Protein AF-A0A7S3C5M8-F1 (afdb_monomer)

Secondary structure (DSSP, 8-state):
----EEEE---SS--SS-HHHHHHHHHHHHHH-SS-SS-TT-PEEEEEE-TT-TTHHHHHHHHHHHHTTS-EEEEEEPPB--HHHHHHHHHHHHHHHHHTT--GGGSEEEEEE----HHHHHHHHHSPPTT-B--TTTTT-HHHHHHHHHHHHHHHHHTTEEEEE-S---SHHHHHHHHHHHHHHHHHHHHHTTS---------

Organism: NCBI:txid676789

pLDDT: mean 86.56, std 16.12, range [36.72, 97.94]

Mean predicted aligned error: 7.69 Å

Radius of gyration: 20.1 Å; Cα contacts (8 Å, |Δi|>4): 249; chains: 1; bounding box: 63×59×47 Å

Structure (mmCIF, N/CA/C/O backbone):
data_AF-A0A7S3C5M8-F1
#
_entry.id   AF-A0A7S3C5M8-F1
#
loop_
_atom_site.group_PDB
_atom_site.id
_atom_site.type_symbol
_atom_site.label_atom_id
_atom_site.label_alt_id
_atom_site.label_comp_id
_atom_site.label_asym_id
_atom_site.label_entity_id
_atom_site.label_seq_id
_atom_site.pdbx_PDB_ins_code
_atom_site.Cartn_x
_atom_site.Cartn_y
_atom_site.Cartn_z
_atom_site.occupancy
_atom_site.B_iso_or_equiv
_atom_site.auth_seq_id
_atom_site.auth_comp_id
_atom_site.auth_asym_id
_atom_site.auth_atom_id
_atom_site.pdbx_PDB_model_num
ATOM 1 N N . MET A 1 1 ? -25.848 -7.037 1.282 1.00 55.91 1 MET A N 1
ATOM 2 C CA . MET A 1 1 ? -24.585 -6.683 0.598 1.00 55.91 1 MET A CA 1
ATOM 3 C C . MET A 1 1 ? -23.477 -7.485 1.256 1.00 55.91 1 MET A C 1
ATOM 5 O O . MET A 1 1 ? -23.360 -7.391 2.467 1.00 55.91 1 MET A O 1
ATOM 9 N N . GLY A 1 2 ? -22.740 -8.302 0.500 1.00 80.50 2 GLY A N 1
ATOM 10 C CA . GLY A 1 2 ? -21.623 -9.122 0.997 1.00 80.50 2 GLY A CA 1
ATOM 11 C C . GLY A 1 2 ? -20.283 -8.388 0.929 1.00 80.50 2 GLY A C 1
ATO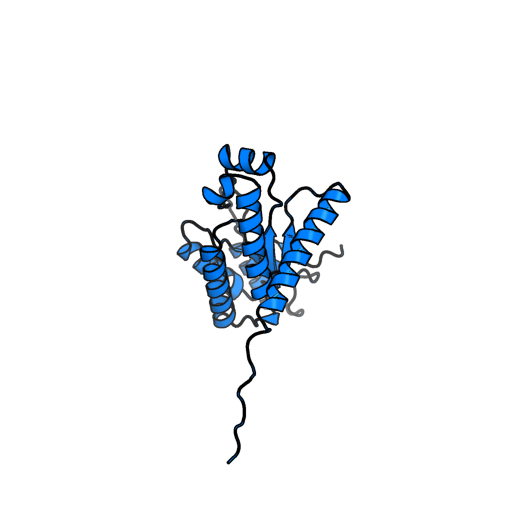M 12 O O . GLY A 1 2 ? -19.343 -8.891 0.331 1.00 80.50 2 GLY A O 1
ATOM 13 N N . ILE A 1 3 ? -20.226 -7.153 1.434 1.00 84.06 3 ILE A N 1
ATOM 14 C CA . ILE A 1 3 ? -18.972 -6.392 1.501 1.00 84.06 3 ILE A CA 1
ATOM 15 C C . ILE A 1 3 ? -18.290 -6.779 2.807 1.00 84.06 3 ILE A C 1
ATOM 17 O O . ILE A 1 3 ? -18.852 -6.540 3.868 1.00 84.06 3 ILE A O 1
ATOM 21 N N . GLU A 1 4 ? -17.099 -7.361 2.732 1.00 89.00 4 GLU A N 1
ATOM 22 C CA . GLU A 1 4 ? -16.367 -7.821 3.921 1.00 89.00 4 GLU A CA 1
ATOM 23 C C . GLU A 1 4 ? -15.387 -6.775 4.452 1.00 89.00 4 GLU A C 1
ATOM 25 O O . GLU A 1 4 ? -15.121 -6.727 5.649 1.00 89.00 4 GLU A O 1
ATOM 30 N N . LYS A 1 5 ? -14.847 -5.923 3.572 1.00 91.50 5 LYS A N 1
ATOM 31 C CA . LYS A 1 5 ? -13.765 -4.984 3.894 1.00 91.50 5 LYS A CA 1
ATOM 32 C C . LYS A 1 5 ? -14.032 -3.632 3.251 1.00 91.50 5 LYS A C 1
ATOM 34 O O . LYS A 1 5 ? -14.506 -3.560 2.117 1.00 91.50 5 LYS A O 1
ATOM 39 N N . ALA A 1 6 ? -13.705 -2.558 3.961 1.00 93.00 6 ALA A N 1
ATOM 40 C CA . ALA A 1 6 ? -13.820 -1.197 3.453 1.00 93.00 6 ALA A CA 1
ATOM 41 C C . ALA A 1 6 ? -12.551 -0.397 3.752 1.00 93.00 6 ALA A C 1
ATOM 43 O O . ALA A 1 6 ? -12.165 -0.245 4.910 1.00 93.00 6 ALA A O 1
ATOM 44 N N . LEU A 1 7 ? -11.932 0.166 2.712 1.00 94.56 7 LEU A N 1
ATOM 45 C CA . LEU A 1 7 ? -10.852 1.133 2.872 1.00 94.56 7 LEU A CA 1
ATOM 46 C C . LEU A 1 7 ? -11.433 2.507 3.226 1.00 94.56 7 LEU A C 1
ATOM 48 O O . LEU A 1 7 ? -12.146 3.126 2.436 1.00 94.56 7 LEU A O 1
ATOM 52 N N . LEU A 1 8 ? -11.076 3.008 4.404 1.00 94.50 8 LEU A N 1
ATOM 53 C CA . LEU A 1 8 ? -11.465 4.318 4.892 1.00 94.50 8 LEU A CA 1
ATOM 54 C C . LEU A 1 8 ? -10.350 5.343 4.654 1.00 94.50 8 LEU A C 1
ATOM 56 O O . LEU A 1 8 ? -9.257 5.269 5.224 1.00 94.50 8 LEU A O 1
ATOM 60 N N . VAL A 1 9 ? -10.662 6.359 3.853 1.00 92.69 9 VAL A N 1
ATOM 61 C CA . VAL A 1 9 ? -9.767 7.479 3.539 1.00 92.69 9 VAL A CA 1
ATOM 62 C C . VAL A 1 9 ? -10.457 8.813 3.803 1.00 92.69 9 VAL A C 1
ATOM 64 O O . VAL A 1 9 ? -11.662 8.947 3.623 1.00 92.69 9 VAL A O 1
ATOM 67 N N . THR A 1 10 ? -9.686 9.827 4.201 1.00 90.50 10 THR A N 1
ATOM 68 C CA . THR A 1 10 ? -10.194 11.203 4.362 1.00 90.50 10 THR A CA 1
ATOM 69 C C . THR A 1 10 ? -10.629 11.810 3.019 1.00 90.50 10 THR A C 1
ATOM 71 O O . THR A 1 10 ? -11.517 12.657 2.976 1.00 90.50 10 THR A O 1
ATOM 74 N N . GLY A 1 11 ? -10.029 11.366 1.910 1.00 82.12 11 GLY A N 1
ATOM 75 C CA . GLY A 1 11 ? -10.170 12.011 0.605 1.00 82.12 11 GLY A CA 1
ATOM 76 C C . GLY A 1 11 ? -9.344 13.299 0.503 1.00 82.12 11 GLY A C 1
ATOM 77 O O . GLY A 1 11 ? -8.777 13.777 1.484 1.00 82.12 11 GLY A O 1
ATOM 78 N N . SER A 1 12 ? -9.249 13.856 -0.703 1.00 75.94 12 SER A N 1
ATOM 79 C CA . SER A 1 12 ? -8.489 15.083 -0.977 1.00 75.94 12 SER A CA 1
ATOM 80 C C . SER A 1 12 ? -9.242 16.353 -0.555 1.00 75.94 12 SER A C 1
ATOM 82 O O . SER A 1 12 ? -10.474 16.354 -0.474 1.00 75.94 12 SER A O 1
ATOM 84 N N . GLY A 1 13 ? -8.507 17.448 -0.325 1.00 75.94 13 GLY A N 1
ATOM 85 C CA . GLY A 1 13 ? -9.057 18.762 0.034 1.00 75.94 13 GLY A CA 1
ATOM 86 C C . GLY A 1 13 ? -9.362 18.931 1.527 1.00 75.94 13 GLY A C 1
ATOM 87 O O . GLY A 1 13 ? -9.103 18.041 2.333 1.00 75.94 13 GLY A O 1
ATOM 88 N N . GLN A 1 14 ? -9.912 20.089 1.907 1.00 75.62 14 GLN A N 1
ATOM 89 C CA . GLN A 1 14 ? -10.334 20.325 3.289 1.00 75.62 14 GLN A CA 1
ATOM 90 C C . GLN A 1 14 ? -11.608 19.538 3.604 1.00 75.62 14 GLN A C 1
ATOM 92 O O . GLN A 1 14 ? -12.609 19.626 2.889 1.00 75.62 14 GLN A O 1
ATOM 97 N N . ARG A 1 15 ? -11.573 18.762 4.689 1.00 84.00 15 ARG A N 1
ATOM 98 C CA . ARG A 1 15 ? -12.680 17.907 5.123 1.00 84.00 15 ARG A CA 1
ATOM 99 C C . ARG A 1 15 ? -13.037 18.221 6.565 1.00 84.00 15 ARG A C 1
ATOM 101 O O . ARG A 1 15 ? -12.159 18.393 7.400 1.00 84.00 15 ARG A O 1
ATOM 108 N N . LYS A 1 16 ? -14.342 18.277 6.847 1.00 87.19 16 LYS A N 1
ATOM 109 C CA . LYS A 1 16 ? -14.868 18.500 8.205 1.00 87.19 16 LYS A CA 1
ATOM 110 C C . LYS A 1 16 ? -14.634 17.301 9.125 1.00 87.19 16 LYS A C 1
ATOM 112 O O . LYS A 1 16 ? -14.577 17.463 10.335 1.00 87.19 16 LYS A O 1
ATOM 117 N N . ILE A 1 17 ? -14.553 16.108 8.540 1.00 90.69 17 ILE A N 1
ATOM 118 C CA . ILE A 1 17 ? -14.363 14.836 9.230 1.00 90.69 17 ILE A CA 1
ATOM 119 C C . ILE A 1 17 ? -13.278 14.085 8.469 1.00 90.69 17 ILE A C 1
ATOM 121 O O . ILE A 1 17 ? -13.316 14.025 7.238 1.00 90.69 17 ILE A O 1
ATOM 125 N N . ASP A 1 18 ? -12.318 13.532 9.200 1.00 94.50 18 ASP A N 1
ATOM 126 C CA . ASP A 1 18 ? -11.246 12.722 8.645 1.00 94.50 18 ASP A CA 1
ATOM 127 C C . ASP A 1 18 ? -11.431 11.236 9.000 1.00 94.50 18 ASP A C 1
ATOM 129 O O . ASP A 1 18 ? -12.297 10.862 9.796 1.00 94.50 18 ASP A O 1
ATOM 133 N N . SER A 1 19 ? -10.620 10.362 8.399 1.00 95.25 19 SER A N 1
ATOM 134 C CA . SER A 1 19 ? -10.713 8.921 8.663 1.00 95.25 19 SER A CA 1
ATOM 135 C C . SER A 1 19 ? -10.510 8.562 10.142 1.00 95.25 19 SER A C 1
ATOM 137 O O . SER A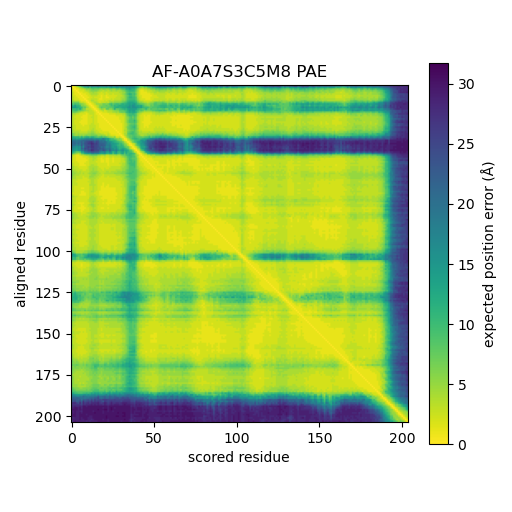 1 19 ? -11.075 7.579 10.603 1.00 95.25 19 SER A O 1
ATOM 139 N N . LEU A 1 20 ? -9.702 9.324 10.892 1.00 96.56 20 LEU A N 1
ATOM 140 C CA . LEU A 1 20 ? -9.454 9.041 12.306 1.00 96.56 20 LEU A CA 1
ATOM 141 C C . LEU A 1 20 ? -10.697 9.345 13.151 1.00 96.56 20 LEU A C 1
ATOM 143 O O . LEU A 1 20 ? -11.090 8.514 13.966 1.00 96.56 20 LEU A O 1
ATOM 147 N N . ALA A 1 21 ? -11.350 10.482 12.908 1.00 95.94 21 ALA A N 1
ATOM 148 C CA . ALA A 1 21 ? -12.589 10.858 13.581 1.00 95.94 21 ALA A CA 1
ATOM 149 C C . ALA A 1 21 ? -13.699 9.811 13.370 1.00 95.94 21 ALA A C 1
ATOM 151 O O . ALA A 1 21 ? -14.415 9.462 14.309 1.00 95.94 21 ALA A O 1
ATOM 152 N N . VAL A 1 22 ? -13.807 9.250 12.159 1.00 95.31 22 VAL A N 1
ATOM 153 C CA . VAL A 1 22 ? -14.748 8.152 11.871 1.00 95.31 22 VAL A CA 1
ATOM 154 C C . VAL A 1 22 ? -14.431 6.905 12.705 1.00 95.31 22 VAL A C 1
ATOM 156 O O . VAL A 1 22 ? -15.335 6.354 13.330 1.00 95.31 22 VAL A O 1
ATOM 159 N N . LEU A 1 23 ? -13.166 6.472 12.768 1.00 95.50 23 LEU A N 1
ATOM 160 C CA . LEU A 1 23 ? -12.767 5.294 13.557 1.00 95.50 23 LEU A CA 1
ATOM 161 C C . LEU A 1 23 ? -13.030 5.492 15.053 1.00 95.50 23 LEU A C 1
ATOM 163 O O . LEU A 1 23 ? -13.525 4.585 15.719 1.00 95.50 23 LEU A O 1
ATOM 167 N N . GLN A 1 24 ? -12.746 6.686 15.575 1.00 95.44 24 GLN A N 1
ATOM 168 C CA . GLN A 1 24 ? -13.017 7.038 16.970 1.00 95.44 24 GLN A CA 1
ATOM 169 C C . GLN A 1 24 ? -14.511 6.940 17.298 1.00 95.44 24 GLN A C 1
ATOM 171 O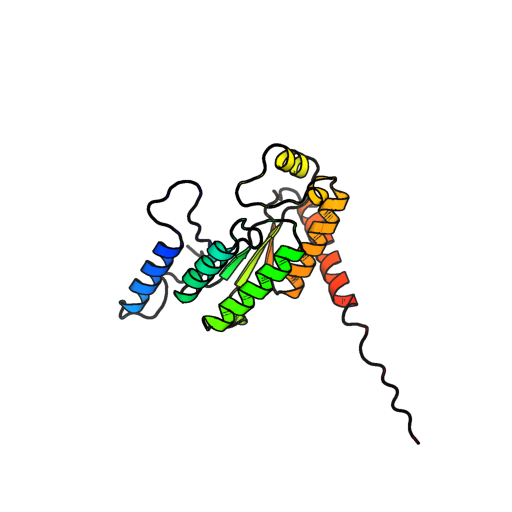 O . GLN A 1 24 ? -14.876 6.391 18.339 1.00 95.44 24 GLN A O 1
ATOM 176 N N . GLU A 1 25 ? -15.378 7.423 16.407 1.00 94.00 25 GLU A N 1
ATOM 177 C CA . GLU A 1 25 ? -16.827 7.334 16.583 1.00 94.00 25 GLU A CA 1
ATOM 178 C C . GLU A 1 25 ? -17.328 5.882 16.508 1.00 94.00 25 GLU A C 1
ATOM 180 O O . GLU A 1 25 ? -18.155 5.479 17.328 1.00 94.00 25 GLU A O 1
ATOM 185 N N . VAL A 1 26 ? -16.794 5.061 15.595 1.00 92.06 26 VAL A N 1
ATOM 186 C CA . VAL A 1 26 ? -17.115 3.622 15.524 1.00 92.06 26 VAL A CA 1
ATOM 187 C C . VAL A 1 26 ? -16.701 2.908 16.814 1.00 92.06 26 VAL A C 1
ATOM 189 O O . VAL A 1 26 ? -17.526 2.230 17.429 1.00 92.06 26 VAL A O 1
ATOM 192 N N . ALA A 1 27 ? -15.469 3.118 17.279 1.00 91.19 27 ALA A N 1
ATOM 193 C CA . ALA A 1 27 ? -14.962 2.533 18.520 1.00 91.19 27 ALA A CA 1
ATOM 194 C C . ALA A 1 27 ? -15.754 2.999 19.754 1.00 91.19 27 ALA A C 1
ATOM 196 O O . ALA A 1 27 ? -15.959 2.245 20.707 1.00 91.19 27 ALA A O 1
ATOM 197 N N . ARG A 1 28 ? -16.225 4.253 19.767 1.00 91.31 28 ARG A N 1
ATOM 198 C CA . ARG A 1 28 ? -17.114 4.763 20.820 1.00 91.31 28 ARG A CA 1
ATOM 199 C C . ARG A 1 28 ? -18.454 4.027 20.808 1.00 91.31 28 ARG A C 1
ATOM 201 O O . ARG A 1 28 ? -18.883 3.563 21.859 1.00 91.31 28 ARG A O 1
ATOM 208 N N . ARG A 1 29 ? -19.085 3.878 19.637 1.00 89.06 29 ARG A N 1
ATOM 209 C CA . ARG A 1 29 ? -20.378 3.186 19.495 1.00 89.06 29 ARG A CA 1
ATOM 210 C C . ARG A 1 29 ? -20.308 1.719 19.904 1.00 89.06 29 ARG A C 1
ATOM 212 O O . ARG A 1 29 ? -21.202 1.265 20.613 1.00 89.06 29 ARG A O 1
ATOM 219 N N . GLN A 1 30 ? -19.245 1.011 19.518 1.00 85.00 30 GLN A N 1
ATOM 220 C CA . GLN A 1 30 ? -19.035 -0.391 19.898 1.00 85.00 30 GLN A CA 1
ATOM 221 C C . GLN A 1 30 ? -18.897 -0.574 21.415 1.00 85.00 30 GLN A C 1
ATOM 223 O O . GLN A 1 30 ? -19.398 -1.553 21.949 1.00 85.00 30 GLN A O 1
ATOM 228 N N . ARG A 1 31 ? -18.288 0.387 22.126 1.00 82.31 31 ARG A N 1
ATOM 229 C CA . ARG A 1 31 ? -18.179 0.350 23.597 1.00 82.31 31 ARG A CA 1
ATOM 230 C C . ARG A 1 31 ? -19.496 0.633 24.319 1.00 82.31 31 ARG A C 1
ATOM 232 O O . ARG A 1 31 ? -19.702 0.134 25.417 1.00 82.31 31 ARG A O 1
ATOM 239 N N . THR A 1 32 ? -20.361 1.467 23.742 1.00 77.62 32 THR A N 1
ATOM 240 C CA . THR A 1 32 ? -21.635 1.873 24.368 1.00 77.62 32 THR A CA 1
ATOM 241 C C . THR A 1 32 ? -22.815 0.962 24.030 1.00 77.62 32 THR A C 1
ATOM 243 O O . THR A 1 32 ? -23.868 1.077 24.648 1.00 77.62 32 THR A O 1
ATOM 246 N N . SER A 1 33 ? -22.673 0.090 23.031 1.00 69.50 33 SER A N 1
ATOM 247 C CA . SER A 1 33 ? -23.708 -0.869 22.648 1.00 69.50 33 SER A CA 1
ATOM 248 C C . SER A 1 33 ? -23.662 -2.086 23.577 1.00 69.50 33 SER A C 1
ATOM 250 O O . SER A 1 33 ? -22.630 -2.735 23.690 1.00 69.50 33 SER A O 1
ATOM 252 N N . ALA A 1 34 ? -24.787 -2.426 24.219 1.00 57.94 34 ALA A N 1
ATOM 253 C CA . ALA A 1 34 ? -24.935 -3.666 24.996 1.00 57.94 34 ALA A CA 1
ATOM 254 C C . ALA A 1 34 ? -24.956 -4.935 24.111 1.00 57.94 34 ALA A C 1
ATOM 256 O O . ALA A 1 34 ? -24.897 -6.051 24.620 1.00 57.94 34 ALA A O 1
ATOM 257 N N . ALA A 1 35 ? -25.048 -4.769 22.787 1.00 55.44 35 ALA A N 1
ATOM 258 C CA . ALA A 1 35 ? -24.874 -5.834 21.807 1.00 55.44 35 ALA A CA 1
ATOM 259 C C . ALA A 1 35 ? -23.399 -5.921 21.380 1.00 55.44 35 ALA A C 1
ATOM 261 O O . ALA A 1 35 ? -22.780 -4.885 21.142 1.00 55.44 35 ALA A O 1
ATOM 262 N N . ALA A 1 36 ? -22.901 -7.161 21.294 1.00 50.00 36 ALA A N 1
ATOM 263 C CA . ALA A 1 36 ? -21.532 -7.606 21.011 1.00 50.00 36 ALA A CA 1
ATOM 264 C C . ALA A 1 36 ? -20.671 -6.691 20.104 1.00 50.00 36 ALA A C 1
ATOM 266 O O . ALA A 1 36 ? -21.191 -6.062 19.178 1.00 50.00 36 ALA A O 1
ATOM 267 N N . PRO A 1 37 ? -19.339 -6.660 20.321 1.00 44.94 37 PRO A N 1
ATOM 268 C CA . PRO A 1 37 ? -18.429 -5.790 19.590 1.00 44.94 37 PRO A CA 1
ATOM 269 C C . PRO A 1 37 ? -18.421 -6.162 18.108 1.00 44.94 37 PRO A C 1
ATOM 271 O O . PRO A 1 37 ? -17.972 -7.233 17.710 1.00 44.94 37 PRO A O 1
ATOM 274 N N . GLY A 1 38 ? -18.924 -5.256 17.283 1.00 50.66 38 GLY A N 1
ATOM 275 C CA . GLY A 1 38 ? -18.817 -5.361 15.842 1.00 50.66 38 GLY A CA 1
ATOM 276 C C . GLY A 1 38 ? -19.514 -4.190 15.162 1.00 50.66 38 GLY A C 1
ATOM 277 O O . GLY A 1 38 ? -20.493 -3.656 15.691 1.00 50.66 38 GLY A O 1
ATOM 278 N N . PRO A 1 39 ? -19.029 -3.742 13.994 1.00 48.81 39 PRO A N 1
ATOM 279 C CA . PRO A 1 39 ? -19.835 -2.892 13.135 1.00 48.81 39 PRO A CA 1
ATOM 280 C C . PRO A 1 39 ? -21.130 -3.651 12.847 1.00 48.81 39 PRO A C 1
ATOM 282 O O . PRO A 1 39 ? -21.085 -4.835 12.516 1.00 48.81 39 PRO A O 1
ATOM 285 N N . SER A 1 40 ? -22.278 -2.998 13.017 1.00 46.00 40 SER A N 1
ATOM 286 C CA . SER A 1 40 ? -23.594 -3.551 12.697 1.00 46.00 40 SER A CA 1
ATOM 287 C C . SER A 1 40 ? -23.609 -3.974 11.214 1.00 46.00 40 SER A C 1
ATOM 289 O O . SER A 1 40 ? -23.901 -3.156 10.348 1.00 46.00 40 SER A O 1
ATOM 291 N N . GLY A 1 41 ? -23.187 -5.210 10.910 1.00 55.09 41 GLY A N 1
ATOM 292 C CA . GLY A 1 41 ? -22.973 -5.712 9.544 1.00 55.09 41 GLY A CA 1
ATOM 293 C C . GLY A 1 41 ? -21.627 -6.393 9.222 1.00 55.09 41 GLY A C 1
ATOM 294 O O . GLY A 1 41 ? -21.492 -6.861 8.100 1.00 55.09 41 GLY A O 1
ATOM 295 N N . GLY A 1 42 ? -20.648 -6.484 10.135 1.00 70.62 42 GLY A N 1
ATOM 296 C CA . GLY A 1 42 ? -19.465 -7.356 9.958 1.00 70.62 42 GLY A CA 1
ATOM 297 C C . GLY A 1 42 ? -18.364 -6.883 8.989 1.00 70.62 42 GLY A C 1
ATOM 298 O O . GLY A 1 42 ? -17.479 -7.667 8.668 1.00 70.62 42 GLY A O 1
ATOM 299 N N . VAL A 1 43 ? -18.383 -5.625 8.533 1.00 84.50 43 VAL A N 1
ATOM 300 C CA . VAL A 1 43 ? -17.366 -5.085 7.606 1.00 84.50 43 VAL A CA 1
ATOM 301 C C . VAL A 1 43 ? -16.093 -4.663 8.350 1.00 84.50 43 VAL A C 1
ATOM 303 O O . VAL A 1 43 ? -16.149 -3.765 9.191 1.00 84.50 43 VAL A O 1
ATOM 306 N N . ALA A 1 44 ? -14.937 -5.233 8.011 1.00 89.69 44 ALA A N 1
ATOM 307 C CA . ALA A 1 44 ? -13.643 -4.812 8.543 1.00 89.69 44 ALA A CA 1
ATOM 308 C C . ALA A 1 44 ? -13.220 -3.448 7.967 1.00 89.69 44 ALA A C 1
ATOM 310 O O . ALA A 1 44 ? -13.243 -3.226 6.752 1.00 89.69 44 ALA A O 1
ATOM 311 N N . LEU A 1 45 ? -12.817 -2.517 8.837 1.00 94.25 45 LEU A N 1
ATOM 312 C CA . LEU A 1 45 ? -12.356 -1.189 8.428 1.00 94.25 45 LEU A CA 1
ATOM 313 C C . LEU A 1 45 ? -10.845 -1.195 8.220 1.00 94.25 45 LEU A C 1
ATOM 315 O O . LEU A 1 45 ? -10.084 -1.520 9.126 1.00 94.25 45 LEU A O 1
ATOM 319 N N . HIS A 1 46 ? -10.408 -0.809 7.029 1.00 96.31 46 HIS A N 1
ATOM 320 C CA . HIS A 1 46 ? -9.000 -0.700 6.669 1.00 96.31 46 HIS A CA 1
ATOM 321 C C . HIS A 1 46 ? -8.624 0.773 6.510 1.00 96.31 46 HIS A C 1
ATOM 323 O O . HIS A 1 46 ? -9.478 1.620 6.243 1.00 96.31 46 HIS A O 1
ATOM 329 N N . VAL A 1 47 ? -7.343 1.099 6.661 1.00 97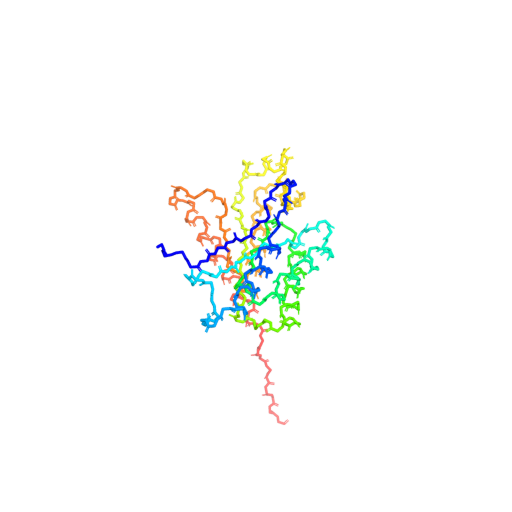.00 47 VAL A N 1
ATOM 330 C CA . VAL A 1 47 ? -6.847 2.482 6.580 1.00 97.00 47 VAL A CA 1
ATOM 331 C C . VAL A 1 47 ? -5.669 2.607 5.632 1.00 97.00 47 VAL A C 1
ATOM 333 O O . VAL A 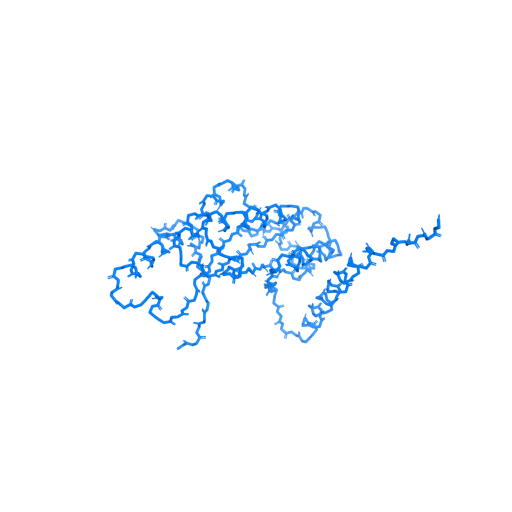1 47 ? -4.866 1.692 5.505 1.00 97.00 47 VAL A O 1
ATOM 336 N N . ALA A 1 48 ? -5.522 3.776 5.012 1.00 95.75 48 ALA A N 1
ATOM 337 C CA . ALA A 1 48 ? -4.322 4.091 4.245 1.00 95.75 48 ALA A CA 1
ATOM 338 C C . ALA A 1 48 ? -3.139 4.458 5.162 1.00 95.75 48 ALA A C 1
ATOM 340 O O . ALA A 1 48 ? -3.341 5.127 6.190 1.00 95.75 48 ALA A O 1
ATOM 341 N N . TYR A 1 49 ? -1.939 4.059 4.736 1.00 96.38 49 TYR A N 1
ATOM 342 C CA . TYR A 1 49 ? -0.639 4.461 5.276 1.00 96.38 49 TYR A CA 1
ATOM 343 C C . TYR A 1 49 ? 0.332 4.771 4.128 1.00 96.38 49 TYR A C 1
ATOM 345 O O . TYR A 1 49 ? 0.438 3.985 3.188 1.00 96.38 49 TYR A O 1
ATOM 353 N N . SER A 1 50 ? 1.058 5.887 4.205 1.00 95.44 50 SER A N 1
ATOM 354 C CA . SER A 1 50 ? 2.127 6.215 3.253 1.00 95.44 50 SER A CA 1
ATOM 355 C C . SER A 1 50 ? 3.525 6.059 3.855 1.00 95.44 50 SER A C 1
ATOM 357 O O . SER A 1 50 ? 3.965 6.929 4.611 1.00 95.44 50 SER A O 1
ATOM 359 N N . PRO A 1 51 ? 4.297 5.033 3.454 1.00 95.81 51 PRO A N 1
ATOM 360 C CA . PRO A 1 51 ? 5.731 4.962 3.750 1.00 95.81 51 PRO A CA 1
ATOM 361 C C . PRO A 1 51 ? 6.539 6.121 3.145 1.00 95.81 51 PRO A C 1
ATOM 363 O O . PRO A 1 51 ? 7.686 6.341 3.525 1.00 95.81 51 PRO A O 1
ATOM 366 N N . TYR A 1 52 ? 5.944 6.846 2.193 1.00 94.38 52 TYR A N 1
ATOM 367 C CA . TYR A 1 52 ? 6.581 7.884 1.384 1.00 94.38 52 TYR A CA 1
ATOM 368 C C . TYR A 1 52 ? 6.113 9.299 1.747 1.00 94.38 52 TYR A C 1
ATOM 370 O O . TYR A 1 52 ? 6.347 10.243 0.990 1.00 94.38 52 TYR A O 1
ATOM 378 N N . ALA A 1 53 ? 5.398 9.457 2.866 1.00 92.50 53 ALA A N 1
ATOM 379 C CA . ALA A 1 53 ? 4.934 10.762 3.316 1.00 92.50 53 ALA A CA 1
ATOM 380 C C . ALA A 1 53 ? 6.115 11.725 3.514 1.00 92.50 53 ALA A C 1
ATOM 382 O O . ALA A 1 53 ? 7.122 11.368 4.123 1.00 92.50 53 ALA A O 1
ATOM 383 N N . GLN A 1 54 ? 5.958 12.967 3.042 1.00 90.00 54 GLN A N 1
ATOM 384 C CA . GLN A 1 54 ? 6.948 14.028 3.265 1.00 90.00 54 GLN A CA 1
ATOM 385 C C . GLN A 1 54 ? 7.159 14.283 4.763 1.00 90.00 54 GLN A C 1
ATOM 387 O O . GLN A 1 54 ? 8.294 14.400 5.215 1.00 90.00 54 GLN A O 1
ATOM 392 N N . ASP A 1 55 ? 6.066 14.314 5.531 1.00 93.50 55 ASP A N 1
ATOM 393 C CA . ASP A 1 55 ? 6.094 14.316 6.993 1.00 93.50 55 ASP A CA 1
ATOM 394 C C . ASP A 1 55 ? 5.761 12.913 7.516 1.00 93.50 55 ASP A C 1
ATOM 396 O O . ASP A 1 55 ? 4.629 12.598 7.901 1.00 93.50 55 ASP A O 1
ATOM 400 N N . LEU A 1 56 ? 6.767 12.037 7.476 1.00 92.38 56 LEU A N 1
ATOM 401 C CA . LEU A 1 56 ? 6.639 10.661 7.949 1.00 92.38 56 LEU A CA 1
ATOM 402 C C . LEU A 1 56 ? 6.296 10.600 9.445 1.00 92.38 56 LEU A C 1
ATOM 404 O O . LEU A 1 56 ? 5.555 9.714 9.863 1.00 92.38 56 LEU A O 1
ATOM 408 N N . ALA A 1 57 ? 6.791 11.540 10.254 1.00 95.19 57 ALA A N 1
ATOM 409 C CA . ALA A 1 57 ? 6.512 11.564 11.687 1.00 95.19 57 ALA A CA 1
ATOM 410 C C . ALA A 1 57 ? 5.020 11.808 11.956 1.00 95.19 57 ALA A C 1
ATOM 412 O O . ALA A 1 57 ? 4.403 11.059 12.720 1.00 95.19 57 ALA A O 1
ATOM 413 N N . ALA A 1 58 ? 4.418 12.795 11.286 1.00 95.50 58 ALA A N 1
ATOM 414 C CA . ALA A 1 58 ? 2.984 13.044 11.378 1.00 95.50 58 ALA A CA 1
ATOM 415 C C . ALA A 1 58 ? 2.154 11.856 10.863 1.00 95.50 58 ALA A C 1
ATOM 417 O O . ALA A 1 58 ? 1.161 11.480 11.493 1.00 95.50 58 ALA A O 1
ATOM 418 N N . GLU A 1 59 ? 2.570 11.222 9.762 1.00 96.19 59 GLU A N 1
ATOM 419 C CA . GLU A 1 59 ? 1.872 10.055 9.213 1.00 96.19 59 GLU A CA 1
ATOM 420 C C . GLU A 1 59 ? 1.922 8.846 10.165 1.00 96.19 59 GLU A C 1
ATOM 422 O O . GLU A 1 59 ? 0.899 8.195 10.391 1.00 96.19 59 GLU A O 1
ATOM 427 N N . LEU A 1 60 ? 3.066 8.580 10.805 1.00 96.69 60 LEU A N 1
ATOM 428 C CA . LEU A 1 60 ? 3.208 7.508 11.798 1.00 96.69 60 LEU A CA 1
ATOM 429 C C . LEU A 1 60 ? 2.400 7.785 13.074 1.00 96.69 60 LEU A C 1
ATOM 431 O O . LEU A 1 60 ? 1.748 6.877 13.598 1.00 96.69 60 LEU A O 1
ATOM 435 N N . LEU A 1 61 ? 2.385 9.031 13.564 1.00 97.56 61 LEU A N 1
ATOM 436 C CA . LEU A 1 61 ? 1.528 9.431 14.689 1.00 97.56 61 LEU A CA 1
ATOM 437 C C . LEU A 1 61 ? 0.051 9.198 14.363 1.00 97.56 61 LEU A C 1
ATOM 439 O O . LEU A 1 61 ? -0.707 8.681 15.189 1.00 97.56 61 LEU A O 1
ATOM 443 N N . ARG A 1 62 ? -0.354 9.534 13.137 1.00 96.81 62 ARG A N 1
ATOM 444 C CA . ARG A 1 62 ? -1.722 9.340 12.666 1.00 96.81 62 ARG A CA 1
ATOM 445 C C . ARG A 1 62 ? -2.075 7.864 12.501 1.00 96.81 62 ARG A C 1
ATOM 447 O O . ARG A 1 62 ? -3.168 7.464 12.897 1.00 96.81 62 ARG A O 1
ATOM 454 N N . LEU A 1 63 ? -1.172 7.048 11.959 1.00 97.56 63 LEU A N 1
ATOM 455 C CA . LEU A 1 63 ? -1.328 5.595 11.873 1.00 97.56 63 LEU A CA 1
ATOM 456 C C . LEU A 1 63 ? -1.509 4.974 13.262 1.00 97.56 63 LEU A C 1
ATOM 458 O O . LEU A 1 63 ? -2.471 4.241 13.479 1.00 97.56 63 LEU A O 1
ATOM 462 N N . ARG A 1 64 ? -0.650 5.334 14.220 1.00 97.94 64 ARG A N 1
ATOM 463 C CA . ARG A 1 64 ? -0.761 4.885 15.613 1.00 97.94 64 ARG A CA 1
ATOM 464 C C . ARG A 1 64 ? -2.118 5.239 16.214 1.00 97.94 64 ARG A C 1
ATOM 466 O O . ARG A 1 64 ? -2.779 4.381 16.789 1.00 97.94 64 ARG A O 1
ATOM 473 N N . ALA A 1 65 ? -2.565 6.483 16.039 1.00 97.81 65 ALA A N 1
ATOM 474 C CA . ALA A 1 65 ? -3.866 6.922 16.535 1.00 97.81 65 ALA A CA 1
ATOM 475 C C . ALA A 1 65 ? -5.032 6.125 15.924 1.00 97.81 65 ALA A C 1
ATOM 477 O O . ALA A 1 65 ? -5.994 5.833 16.632 1.00 97.81 65 ALA A O 1
ATOM 478 N N . LYS A 1 66 ? -4.944 5.746 14.639 1.00 97.56 66 LYS A N 1
ATOM 479 C CA . LYS A 1 66 ? -5.934 4.879 13.981 1.00 97.56 66 LYS A CA 1
ATOM 480 C C . LYS A 1 66 ? -5.918 3.470 14.579 1.00 97.56 66 LYS A C 1
ATOM 482 O O . LYS A 1 66 ? -6.977 2.983 14.955 1.00 97.56 66 LYS A O 1
ATOM 487 N N . LEU A 1 67 ? -4.751 2.834 14.707 1.00 96.50 67 LEU A N 1
ATOM 488 C CA . LEU A 1 67 ? -4.634 1.471 15.248 1.00 96.50 67 LEU A CA 1
ATOM 489 C C . LEU A 1 67 ? -5.125 1.381 16.699 1.00 96.50 67 LEU A C 1
ATOM 491 O O . LEU A 1 67 ? -5.894 0.483 17.029 1.00 96.50 67 LEU A O 1
ATOM 495 N N . ARG A 1 68 ? -4.812 2.387 17.525 1.00 95.88 68 ARG A N 1
ATOM 496 C CA . ARG A 1 68 ? -5.269 2.490 18.921 1.00 95.88 68 ARG A CA 1
ATOM 497 C C . ARG A 1 68 ? -6.788 2.450 19.096 1.00 95.88 68 ARG A C 1
ATOM 499 O O . ARG A 1 68 ? -7.278 2.157 20.182 1.00 95.88 68 ARG A O 1
ATOM 506 N N . THR A 1 69 ? -7.557 2.769 18.055 1.00 94.12 69 THR A N 1
ATOM 507 C CA . THR A 1 69 ? -9.022 2.677 18.130 1.00 94.12 69 THR A CA 1
ATOM 508 C C . THR A 1 69 ? -9.520 1.241 18.303 1.00 94.12 69 THR A C 1
ATOM 510 O O . THR A 1 69 ? -10.654 1.061 18.738 1.00 94.12 69 THR A O 1
ATOM 513 N N . GLY A 1 70 ? -8.700 0.236 17.970 1.00 92.56 70 GLY A N 1
ATOM 514 C CA . GLY A 1 70 ? -9.040 -1.184 18.084 1.00 92.56 70 GLY A CA 1
ATOM 515 C C . GLY A 1 70 ? -10.037 -1.686 17.036 1.00 92.56 70 GLY A C 1
ATOM 516 O O . GLY A 1 70 ? -10.477 -2.825 17.122 1.00 92.56 70 GLY A O 1
ATOM 517 N N . VAL A 1 71 ? -10.411 -0.855 16.055 1.00 92.44 71 VAL A N 1
ATOM 518 C CA . VAL A 1 71 ? -11.410 -1.205 15.023 1.00 92.44 71 VAL A CA 1
ATOM 519 C C . VAL A 1 71 ? -10.820 -1.348 13.617 1.00 92.44 71 VAL A C 1
ATOM 521 O O . VAL A 1 71 ? -11.560 -1.564 12.659 1.00 92.44 71 VAL A O 1
ATOM 524 N N . VAL A 1 72 ? -9.501 -1.195 13.478 1.00 94.81 72 VAL A N 1
ATOM 525 C CA . VAL A 1 72 ? -8.792 -1.323 12.198 1.00 94.81 72 VAL A CA 1
ATOM 526 C C . VAL A 1 72 ? -8.423 -2.788 11.964 1.00 94.81 72 VAL A C 1
ATOM 528 O O . VAL A 1 72 ? -7.648 -3.343 12.733 1.00 94.81 72 VAL A O 1
ATOM 531 N N . GLY A 1 73 ? -8.947 -3.386 10.893 1.00 93.19 73 GLY A N 1
ATOM 532 C CA . GLY A 1 73 ? -8.642 -4.762 10.471 1.00 93.19 73 GLY A CA 1
ATOM 533 C C . GLY A 1 73 ? -7.508 -4.875 9.446 1.00 93.19 73 GLY A C 1
ATOM 534 O O . GLY A 1 73 ? -6.998 -5.962 9.199 1.00 93.19 73 GLY A O 1
ATOM 535 N N . GLY A 1 74 ? -7.071 -3.760 8.852 1.00 96.06 74 GLY A N 1
ATOM 536 C CA . GLY A 1 74 ? -5.945 -3.791 7.923 1.00 96.06 74 GLY A CA 1
ATOM 537 C C . GLY A 1 74 ? -5.429 -2.431 7.471 1.00 96.06 74 GLY A C 1
ATOM 538 O O . GLY A 1 74 ? -6.051 -1.385 7.680 1.00 96.06 74 GLY A O 1
ATOM 539 N N . VAL A 1 75 ? -4.268 -2.455 6.822 1.00 97.44 75 VAL A N 1
ATOM 540 C CA . VAL A 1 75 ? -3.554 -1.280 6.318 1.00 97.44 75 VAL A CA 1
ATOM 541 C C . VAL A 1 75 ? -3.291 -1.425 4.826 1.00 97.44 75 VAL A C 1
ATOM 543 O O . VAL A 1 75 ? -2.847 -2.465 4.353 1.00 97.44 75 VAL A O 1
ATOM 546 N N . TRP A 1 76 ? -3.569 -0.354 4.090 1.00 97.00 76 TRP A N 1
ATOM 547 C CA . TRP A 1 76 ? -3.319 -0.231 2.661 1.00 97.00 76 TRP A CA 1
ATOM 548 C C . TRP A 1 76 ? -2.157 0.737 2.453 1.00 97.00 76 TRP A C 1
ATOM 550 O O . TRP A 1 76 ? -2.266 1.933 2.740 1.00 97.00 76 TRP A O 1
ATOM 560 N N . LEU A 1 77 ? -1.031 0.209 1.986 1.00 97.00 77 LEU A N 1
ATOM 561 C CA . LEU A 1 77 ? 0.164 0.976 1.673 1.00 97.00 77 LEU A CA 1
ATOM 562 C C . LEU A 1 77 ? -0.082 1.776 0.399 1.00 97.00 77 LEU A C 1
ATOM 564 O O . LEU A 1 77 ? -0.427 1.213 -0.644 1.00 97.00 77 LEU A O 1
ATOM 568 N N . GLN A 1 78 ? 0.111 3.090 0.484 1.00 93.62 78 GLN A N 1
ATOM 569 C CA . GLN A 1 78 ? 0.069 3.941 -0.696 1.00 93.62 78 GLN A CA 1
ATOM 570 C C . GLN A 1 78 ? 1.190 3.566 -1.669 1.00 93.62 78 GLN A C 1
ATOM 572 O O . GLN A 1 78 ? 2.231 3.038 -1.287 1.00 93.62 78 GLN A O 1
ATOM 577 N N . LEU A 1 79 ? 0.954 3.863 -2.940 1.00 93.38 79 LEU A N 1
ATOM 578 C CA . LEU A 1 79 ? 1.847 3.557 -4.045 1.00 93.38 79 LEU A CA 1
ATOM 579 C C . LEU A 1 79 ? 3.145 4.382 -3.991 1.00 93.38 79 LEU A C 1
ATOM 581 O O . LEU A 1 79 ? 3.118 5.602 -3.802 1.00 93.38 79 LEU A O 1
ATOM 585 N N . GLY A 1 80 ? 4.270 3.727 -4.269 1.00 94.06 80 GLY A N 1
ATOM 586 C CA . GLY A 1 80 ? 5.533 4.403 -4.538 1.00 94.06 80 GLY A CA 1
ATOM 587 C C . GLY A 1 80 ? 6.667 3.453 -4.915 1.00 94.06 80 GLY A C 1
ATOM 588 O O . GLY A 1 80 ? 6.463 2.242 -4.967 1.00 94.06 80 GLY A O 1
ATOM 589 N N . SER A 1 81 ? 7.846 4.008 -5.211 1.00 95.19 81 SER A N 1
ATOM 590 C CA . SER A 1 81 ? 8.992 3.252 -5.745 1.00 95.19 81 SER A CA 1
ATOM 591 C C . SER A 1 81 ? 10.294 3.362 -4.951 1.00 95.19 81 SER A C 1
ATOM 593 O O . SER A 1 81 ? 11.322 2.874 -5.415 1.00 95.19 81 SER A O 1
ATOM 595 N N . ASP A 1 82 ? 10.298 4.009 -3.784 1.00 95.81 82 ASP A N 1
ATOM 596 C CA . ASP A 1 82 ? 11.464 3.971 -2.893 1.00 95.81 82 ASP A CA 1
ATOM 597 C C . ASP A 1 82 ? 11.426 2.687 -2.053 1.00 95.81 82 ASP A C 1
ATOM 599 O O . ASP A 1 82 ? 10.805 2.618 -0.991 1.00 95.81 82 ASP A O 1
ATOM 603 N N . VAL A 1 83 ? 12.117 1.654 -2.532 1.00 96.69 83 VAL A N 1
ATOM 604 C CA . VAL A 1 83 ? 12.198 0.344 -1.871 1.00 96.69 83 VAL A CA 1
ATOM 605 C C . VAL A 1 83 ? 12.743 0.462 -0.441 1.00 96.69 83 VAL A C 1
ATOM 607 O O . VAL A 1 83 ? 12.285 -0.238 0.465 1.00 96.69 83 VAL A O 1
ATOM 610 N N . ALA A 1 84 ? 13.692 1.369 -0.196 1.00 96.38 84 ALA A N 1
ATOM 611 C CA . ALA A 1 84 ? 14.277 1.547 1.126 1.00 96.38 84 ALA A CA 1
ATOM 612 C C . ALA A 1 84 ? 13.286 2.218 2.091 1.00 96.38 84 ALA A C 1
ATOM 614 O O . ALA A 1 84 ? 13.167 1.792 3.243 1.00 96.38 84 ALA A O 1
ATOM 615 N N . ALA A 1 85 ? 12.544 3.231 1.631 1.00 96.56 85 ALA A N 1
ATOM 616 C CA . ALA A 1 85 ? 11.462 3.837 2.406 1.00 96.56 85 ALA A CA 1
ATOM 617 C C . ALA A 1 85 ? 10.346 2.832 2.703 1.00 96.56 85 ALA A C 1
ATOM 619 O O . ALA A 1 85 ? 9.876 2.778 3.838 1.00 96.56 85 ALA A O 1
ATOM 620 N N . LEU A 1 86 ? 9.987 1.981 1.738 1.00 97.69 86 LEU A N 1
ATOM 621 C CA . LEU A 1 86 ? 9.001 0.925 1.943 1.00 97.69 86 LEU A CA 1
ATOM 622 C C . LEU A 1 86 ? 9.417 -0.044 3.057 1.00 97.69 86 LEU A C 1
ATOM 624 O O . LEU A 1 86 ? 8.632 -0.296 3.972 1.00 97.69 86 LEU A O 1
ATOM 628 N N . ARG A 1 87 ? 10.659 -0.551 3.023 1.00 97.88 87 ARG A N 1
ATOM 629 C CA . ARG A 1 87 ? 11.189 -1.452 4.065 1.00 97.88 87 ARG A CA 1
ATOM 630 C C . ARG A 1 87 ? 11.158 -0.798 5.446 1.00 97.88 87 ARG A C 1
ATOM 632 O O . ARG A 1 87 ? 10.690 -1.415 6.402 1.00 97.88 87 ARG A O 1
ATOM 639 N N . ARG A 1 88 ? 11.609 0.460 5.549 1.00 97.25 88 ARG A N 1
ATOM 640 C CA . ARG A 1 88 ? 11.562 1.227 6.808 1.00 97.25 88 ARG A CA 1
ATOM 641 C C . ARG A 1 88 ? 10.127 1.432 7.292 1.00 97.25 88 ARG A C 1
ATOM 643 O O . ARG A 1 88 ? 9.844 1.190 8.459 1.00 97.25 88 ARG A O 1
ATOM 650 N N . GLY A 1 89 ? 9.216 1.823 6.403 1.00 97.00 89 GLY A N 1
ATOM 651 C CA . GLY A 1 89 ? 7.814 2.053 6.747 1.00 97.00 89 GLY A CA 1
ATOM 652 C C . GLY A 1 89 ? 7.099 0.786 7.213 1.00 97.00 89 GLY A C 1
ATOM 653 O O . GLY A 1 89 ? 6.352 0.821 8.186 1.00 97.00 89 GLY A O 1
ATOM 654 N N . LEU A 1 90 ? 7.374 -0.359 6.585 1.00 97.12 90 LEU A N 1
ATOM 655 C CA . LEU A 1 90 ? 6.859 -1.656 7.029 1.00 97.12 90 LEU A CA 1
ATOM 656 C C . LEU A 1 90 ? 7.422 -2.082 8.390 1.00 97.12 90 LEU A C 1
ATOM 658 O O . LEU A 1 90 ? 6.687 -2.648 9.198 1.00 97.12 90 LEU A O 1
ATOM 662 N N . ALA A 1 91 ? 8.703 -1.815 8.659 1.00 96.19 91 ALA A N 1
ATOM 663 C CA . ALA A 1 91 ? 9.298 -2.074 9.969 1.00 96.19 91 ALA A CA 1
ATOM 664 C C . ALA A 1 91 ? 8.633 -1.221 11.064 1.00 96.19 91 ALA A C 1
ATOM 666 O O . ALA A 1 91 ? 8.242 -1.751 12.105 1.00 96.19 91 ALA A O 1
ATOM 667 N N . GLU A 1 92 ? 8.421 0.071 10.801 1.00 97.00 92 GLU A N 1
ATOM 668 C CA . GLU A 1 92 ? 7.713 0.967 11.722 1.00 97.00 92 GLU A CA 1
ATOM 669 C C . GLU A 1 92 ? 6.251 0.561 11.925 1.00 97.00 92 GLU A C 1
ATOM 671 O O . GLU A 1 92 ? 5.776 0.542 13.059 1.00 97.00 92 GLU A O 1
ATOM 676 N N . LEU A 1 93 ? 5.542 0.172 10.861 1.00 96.31 93 LEU A N 1
ATOM 677 C CA . LEU A 1 93 ? 4.172 -0.332 10.960 1.00 96.31 93 LEU A CA 1
ATOM 678 C C . LEU A 1 93 ? 4.095 -1.559 11.877 1.00 96.31 93 LEU A C 1
ATOM 680 O O . LEU A 1 93 ? 3.256 -1.586 12.776 1.00 96.31 93 LEU A O 1
ATOM 684 N N . LYS A 1 94 ? 4.984 -2.545 11.691 1.00 94.94 94 LYS A N 1
ATOM 685 C CA . LYS A 1 94 ? 5.047 -3.745 12.541 1.00 94.94 94 LYS A CA 1
ATOM 686 C C . LYS A 1 94 ? 5.317 -3.383 14.005 1.00 94.94 94 LYS A C 1
ATOM 688 O O . LYS A 1 94 ? 4.646 -3.901 14.895 1.00 94.94 94 LYS A O 1
ATOM 693 N N . ARG A 1 95 ? 6.249 -2.456 14.258 1.00 95.69 95 ARG A N 1
ATOM 694 C CA . ARG A 1 95 ? 6.557 -1.964 15.609 1.00 95.69 95 ARG A CA 1
ATOM 695 C C . ARG A 1 95 ? 5.352 -1.276 16.257 1.00 95.69 95 ARG A C 1
ATOM 697 O O . ARG A 1 95 ? 5.005 -1.603 17.386 1.00 95.69 95 ARG A O 1
ATOM 704 N N . ILE A 1 96 ? 4.700 -0.352 15.549 1.00 96.56 96 ILE A N 1
ATOM 705 C CA . ILE A 1 96 ? 3.519 0.364 16.053 1.00 96.56 96 ILE A CA 1
ATOM 706 C C . ILE A 1 96 ? 2.374 -0.614 16.324 1.00 96.56 96 ILE A C 1
ATOM 708 O O . ILE A 1 96 ? 1.748 -0.520 17.373 1.00 96.56 96 ILE A O 1
ATOM 712 N N . ALA A 1 97 ? 2.108 -1.551 15.411 1.00 94.81 97 ALA A N 1
ATOM 713 C CA . ALA A 1 97 ? 1.071 -2.563 15.597 1.00 94.81 97 ALA A CA 1
ATOM 714 C C . ALA A 1 97 ? 1.312 -3.376 16.879 1.00 94.81 97 ALA A C 1
ATOM 716 O O . ALA A 1 97 ? 0.413 -3.477 17.711 1.00 94.81 97 ALA A O 1
ATOM 717 N N . HIS A 1 98 ? 2.545 -3.847 17.089 1.00 94.25 98 HIS A N 1
ATOM 718 C CA . HIS A 1 98 ? 2.935 -4.554 18.308 1.00 94.25 98 HIS A CA 1
ATOM 719 C C . HIS A 1 98 ? 2.744 -3.700 19.575 1.00 94.25 98 HIS A C 1
ATOM 721 O O . HIS A 1 98 ? 2.178 -4.168 20.559 1.00 94.25 98 HIS A O 1
ATOM 727 N N . GLU A 1 99 ? 3.183 -2.438 19.564 1.00 95.31 99 GLU A N 1
ATOM 728 C CA . GLU A 1 99 ? 3.045 -1.527 20.712 1.00 95.31 99 GLU A CA 1
ATOM 729 C C . GLU A 1 99 ? 1.591 -1.190 21.060 1.00 95.31 99 GLU A C 1
ATOM 731 O O . GLU A 1 99 ? 1.272 -0.998 22.230 1.00 95.31 99 GLU A O 1
ATOM 736 N N . GLU A 1 100 ? 0.706 -1.126 20.065 1.00 94.62 100 GLU A N 1
ATOM 737 C CA . GLU A 1 100 ? -0.728 -0.904 20.275 1.00 94.62 100 GLU A CA 1
ATOM 738 C C . GLU A 1 100 ? -1.494 -2.225 20.517 1.00 94.62 100 GLU A C 1
ATOM 740 O O . GLU A 1 100 ? -2.723 -2.227 20.558 1.00 94.62 100 GLU A O 1
ATOM 745 N N . GLY A 1 101 ? -0.785 -3.348 20.701 1.00 91.25 101 GLY A N 1
ATOM 746 C CA . GLY A 1 101 ? -1.366 -4.649 21.047 1.00 91.25 101 GLY A CA 1
ATOM 747 C C . GLY A 1 101 ? -2.101 -5.350 19.901 1.00 91.25 101 GLY A C 1
ATOM 748 O O . GLY A 1 101 ? -2.879 -6.270 20.150 1.00 91.25 101 GLY A O 1
ATOM 749 N N . VAL A 1 102 ? -1.870 -4.933 18.654 1.00 89.00 102 VAL A N 1
ATOM 750 C CA . VAL A 1 102 ? -2.426 -5.571 17.456 1.00 89.00 102 VAL A CA 1
ATOM 751 C C . VAL A 1 102 ? -1.555 -6.776 17.106 1.00 89.00 102 VAL A C 1
ATOM 753 O O . VAL A 1 102 ? -0.371 -6.630 16.794 1.00 89.00 102 VAL A O 1
ATOM 756 N N . GLY A 1 103 ? -2.126 -7.980 17.173 1.00 77.12 103 GLY A N 1
ATOM 757 C CA . GLY A 1 103 ? -1.407 -9.201 16.803 1.00 77.12 103 GLY A CA 1
ATOM 758 C C . GLY A 1 103 ? -0.983 -9.182 15.330 1.00 77.12 103 GLY A C 1
ATOM 759 O O . GLY A 1 103 ? -1.708 -8.660 14.487 1.00 77.12 103 GLY A O 1
ATOM 760 N N . ALA A 1 104 ? 0.166 -9.780 15.001 1.00 66.88 104 ALA A N 1
ATOM 761 C CA . ALA A 1 104 ? 0.673 -9.821 13.622 1.00 66.88 104 ALA A CA 1
ATOM 762 C C . ALA A 1 104 ? -0.331 -10.452 12.633 1.00 66.88 104 ALA A C 1
ATOM 764 O O . ALA A 1 104 ? -0.479 -9.965 11.519 1.00 66.88 104 ALA A O 1
ATOM 765 N N . GLU A 1 105 ? -1.077 -11.463 13.083 1.00 69.56 105 GLU A N 1
ATOM 766 C CA . GLU A 1 105 ? -2.124 -12.151 12.309 1.00 69.56 105 GLU A CA 1
ATOM 767 C C . GLU A 1 105 ? -3.441 -11.354 12.207 1.00 69.56 105 GLU A C 1
ATOM 769 O O . GLU A 1 105 ? -4.356 -11.745 11.489 1.00 69.56 105 GLU A O 1
ATOM 774 N N . GLN A 1 106 ? -3.583 -10.261 12.968 1.00 78.88 106 GLN A N 1
ATOM 775 C CA . GLN A 1 106 ? -4.827 -9.483 13.053 1.00 78.88 106 GLN A CA 1
ATOM 776 C C . GLN A 1 106 ? -4.863 -8.309 12.074 1.00 78.88 106 GLN A C 1
ATOM 778 O O . GLN A 1 106 ? -5.931 -7.739 11.860 1.00 78.88 106 GLN A O 1
ATOM 783 N N . LEU A 1 107 ? -3.713 -7.921 11.513 1.00 90.31 107 LEU A N 1
ATOM 784 C CA . LEU A 1 107 ? -3.612 -6.767 10.632 1.00 90.31 107 LEU A CA 1
ATOM 785 C C . LEU A 1 107 ? -3.298 -7.203 9.207 1.00 90.31 107 LEU A C 1
ATOM 787 O O . LEU A 1 107 ? -2.152 -7.479 8.860 1.00 90.31 107 LEU A O 1
ATOM 791 N N . GLU A 1 108 ? -4.316 -7.197 8.357 1.00 95.31 108 GLU A N 1
ATOM 792 C CA . GLU A 1 108 ? -4.113 -7.486 6.945 1.00 95.31 108 GLU A CA 1
ATOM 793 C C . GLU A 1 108 ? -3.366 -6.345 6.252 1.00 95.31 108 GLU A C 1
ATOM 795 O O . GLU A 1 108 ? -3.725 -5.171 6.396 1.00 95.31 108 GLU A O 1
ATOM 800 N N . LEU A 1 109 ? -2.359 -6.683 5.449 1.00 97.19 109 LEU A N 1
ATOM 801 C CA . LEU A 1 109 ? -1.572 -5.708 4.706 1.00 97.19 109 LEU A CA 1
ATOM 802 C C . LEU A 1 109 ? -1.848 -5.818 3.212 1.00 97.19 109 LEU A C 1
ATOM 804 O O . LEU A 1 109 ? -1.727 -6.887 2.617 1.00 97.19 109 LEU A O 1
ATOM 808 N N . TYR A 1 110 ? -2.155 -4.679 2.604 1.00 97.56 110 TYR A N 1
ATOM 809 C CA . TYR A 1 110 ? -2.319 -4.531 1.165 1.00 97.56 110 TYR A CA 1
ATOM 810 C C . TYR A 1 110 ? -1.370 -3.461 0.653 1.00 97.56 110 TYR A C 1
ATOM 812 O O . TYR A 1 110 ? -1.110 -2.488 1.360 1.00 97.56 110 TYR A O 1
ATOM 820 N N . GLY A 1 111 ? -0.876 -3.599 -0.571 1.00 96.75 111 GLY A N 1
ATOM 821 C CA . GLY A 1 111 ? 0.005 -2.600 -1.163 1.00 96.75 111 GLY A CA 1
ATOM 822 C C . GLY A 1 111 ? -0.325 -2.325 -2.616 1.00 96.75 111 GLY A C 1
ATOM 823 O O . GLY A 1 111 ? -0.376 -3.247 -3.426 1.00 96.75 111 GLY A O 1
ATOM 824 N N . SER A 1 112 ? -0.554 -1.055 -2.945 1.00 94.62 112 SER A N 1
ATOM 825 C CA . SER A 1 112 ? -0.852 -0.637 -4.313 1.00 94.62 112 SER A CA 1
ATOM 826 C C . SER A 1 112 ? 0.381 -0.783 -5.209 1.00 94.62 112 SER A C 1
ATOM 828 O O . SER A 1 112 ? 1.451 -0.252 -4.910 1.00 94.62 112 SER A O 1
ATOM 830 N N . VAL A 1 113 ? 0.206 -1.443 -6.352 1.00 95.31 113 VAL A N 1
ATOM 831 C CA . VAL A 1 113 ? 1.227 -1.645 -7.386 1.00 95.31 113 VAL A CA 1
ATOM 832 C C . VAL A 1 113 ? 0.665 -1.225 -8.737 1.00 95.31 113 VAL A C 1
ATOM 834 O O . VAL A 1 113 ? -0.507 -1.436 -9.047 1.00 95.31 113 VAL A O 1
ATOM 837 N N . LEU A 1 114 ? 1.518 -0.639 -9.572 1.00 94.12 114 LEU A N 1
ATOM 838 C CA . LEU A 1 114 ? 1.210 -0.380 -10.971 1.00 94.12 114 LEU A CA 1
ATOM 839 C C . LEU A 1 114 ? 2.117 -1.210 -11.869 1.00 94.12 114 LEU A C 1
ATOM 841 O O . LEU A 1 114 ? 3.319 -1.311 -11.634 1.00 94.12 114 LEU A O 1
ATOM 845 N N . MET A 1 115 ? 1.529 -1.735 -12.940 1.00 95.06 115 MET A N 1
ATOM 846 C CA . MET A 1 115 ? 2.261 -2.314 -14.059 1.00 95.06 115 MET A CA 1
ATOM 847 C C . MET A 1 115 ? 2.933 -1.188 -14.866 1.00 95.06 115 MET A C 1
ATOM 849 O O . MET A 1 115 ? 2.213 -0.359 -15.443 1.00 95.06 115 MET A O 1
ATOM 853 N N . PRO A 1 116 ? 4.278 -1.124 -14.925 1.00 94.75 116 PRO A N 1
ATOM 854 C CA . PRO A 1 116 ? 4.979 -0.074 -15.651 1.00 94.75 116 PRO A CA 1
ATOM 855 C C . PRO A 1 116 ? 4.658 -0.069 -17.146 1.00 94.75 116 PRO A C 1
ATOM 857 O O . PRO A 1 116 ? 4.625 -1.102 -17.808 1.00 94.75 116 PRO A O 1
ATOM 860 N N . SER A 1 117 ? 4.473 1.122 -17.712 1.00 93.88 117 SER A N 1
ATOM 861 C CA . SER A 1 117 ? 4.313 1.306 -19.155 1.00 93.88 117 SER A CA 1
ATOM 862 C C . SER A 1 117 ? 4.806 2.683 -19.587 1.00 93.88 117 SER A C 1
ATOM 864 O O . SER A 1 117 ? 4.871 3.614 -18.783 1.00 93.88 117 SER A O 1
ATOM 866 N N . LYS A 1 118 ? 5.119 2.857 -20.878 1.00 94.00 118 LYS A N 1
ATOM 867 C CA . LYS A 1 118 ? 5.567 4.160 -21.408 1.00 94.00 118 LYS A CA 1
ATOM 868 C C . LYS A 1 118 ? 4.549 5.271 -21.125 1.00 94.00 118 LYS A C 1
ATOM 870 O O . LYS A 1 118 ? 4.935 6.374 -20.747 1.00 94.00 118 LYS A O 1
ATOM 875 N N . GLN A 1 119 ? 3.258 4.966 -21.272 1.00 91.94 119 GLN A N 1
ATOM 876 C CA . GLN A 1 119 ? 2.170 5.905 -20.995 1.00 91.94 119 GLN A CA 1
ATOM 877 C C . GLN A 1 119 ? 2.102 6.261 -19.508 1.00 91.94 119 GLN A C 1
ATOM 879 O O . GLN A 1 119 ? 1.927 7.430 -19.165 1.0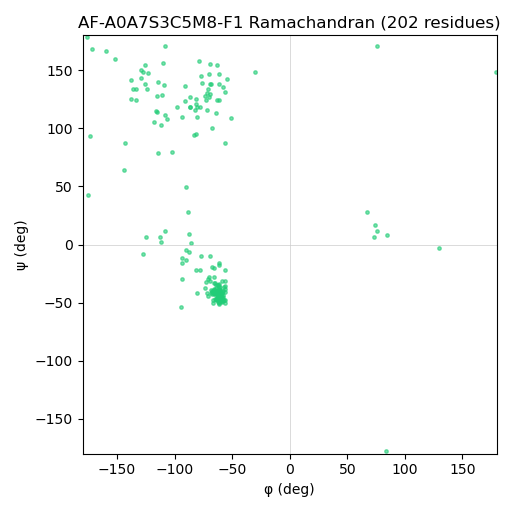0 91.94 119 GLN A O 1
ATOM 884 N N . LEU A 1 120 ? 2.267 5.265 -18.632 1.00 90.88 120 LEU A N 1
ATOM 885 C CA . LEU A 1 120 ? 2.261 5.471 -17.191 1.00 90.88 120 LEU A CA 1
ATOM 886 C C . LEU A 1 120 ? 3.392 6.407 -16.762 1.00 90.88 120 LEU A C 1
ATOM 888 O O . LEU A 1 120 ? 3.141 7.415 -16.104 1.00 90.88 120 LEU A O 1
ATOM 892 N N . LEU A 1 121 ? 4.616 6.102 -17.193 1.00 93.19 121 LEU A N 1
ATOM 893 C CA . LEU A 1 121 ? 5.807 6.888 -16.881 1.00 93.19 121 LEU A CA 1
ATOM 894 C C . LEU A 1 121 ? 5.668 8.324 -17.399 1.00 93.19 121 LEU A C 1
ATOM 896 O O . LEU A 1 121 ? 5.906 9.272 -16.656 1.00 93.19 121 LEU A O 1
ATOM 900 N N . ALA A 1 122 ? 5.217 8.506 -18.646 1.00 91.62 122 ALA A N 1
ATOM 901 C CA . ALA A 1 122 ? 4.982 9.835 -19.209 1.00 91.62 122 ALA A CA 1
ATOM 902 C C . ALA A 1 122 ? 3.948 10.638 -18.400 1.00 91.62 122 ALA A C 1
ATOM 904 O O . ALA A 1 122 ? 4.160 11.820 -18.125 1.00 91.62 122 ALA A O 1
ATOM 905 N N . ARG A 1 123 ? 2.857 9.991 -17.965 1.00 90.75 123 ARG A N 1
ATOM 906 C CA . ARG A 1 123 ? 1.834 10.625 -17.125 1.00 90.75 123 ARG A CA 1
ATOM 907 C C . ARG A 1 123 ? 2.412 11.094 -15.792 1.00 90.75 123 ARG A C 1
ATOM 909 O O . ARG A 1 123 ? 2.175 12.240 -15.421 1.00 90.75 123 ARG A O 1
ATOM 916 N N . PHE A 1 124 ? 3.170 10.246 -15.099 1.00 90.25 124 PHE A N 1
ATOM 917 C CA . PHE A 1 124 ? 3.738 10.601 -13.795 1.00 90.25 124 PHE A CA 1
ATOM 918 C C . PHE A 1 124 ? 4.857 11.639 -13.883 1.00 90.25 124 PHE A C 1
ATOM 920 O O . PHE A 1 124 ? 4.963 12.451 -12.974 1.00 90.25 124 PHE A O 1
ATOM 927 N N . ARG A 1 125 ? 5.617 11.697 -14.985 1.00 89.12 125 ARG A N 1
ATOM 928 C CA . ARG A 1 125 ? 6.560 12.803 -15.228 1.00 89.12 125 ARG A CA 1
ATOM 929 C C . ARG A 1 125 ? 5.853 14.144 -15.403 1.00 89.12 125 ARG A C 1
ATOM 931 O O . ARG A 1 125 ? 6.323 15.155 -14.901 1.00 89.12 125 ARG A O 1
ATOM 938 N N . PHE A 1 126 ? 4.742 14.164 -16.142 1.00 87.06 126 PHE A N 1
ATOM 939 C CA . PHE A 1 126 ? 4.045 15.412 -16.457 1.00 87.06 126 PHE A CA 1
ATOM 940 C C . PHE A 1 126 ? 3.152 15.903 -15.311 1.00 87.06 126 PHE A C 1
ATOM 942 O O . PHE A 1 126 ? 3.097 17.099 -15.034 1.00 87.06 126 PHE A O 1
ATOM 949 N N . ARG A 1 127 ? 2.422 14.991 -14.658 1.00 84.69 127 ARG A N 1
ATOM 950 C CA . ARG A 1 127 ? 1.542 15.288 -13.520 1.00 84.69 127 ARG A CA 1
ATOM 951 C C . ARG A 1 127 ? 1.586 14.149 -12.500 1.00 84.69 127 ARG A C 1
ATOM 953 O O . ARG A 1 127 ? 0.742 13.248 -12.565 1.00 84.69 127 ARG A O 1
ATOM 960 N N . PRO A 1 128 ? 2.537 14.194 -11.552 1.00 82.50 128 PRO A N 1
ATOM 961 C CA . PRO A 1 128 ? 2.552 13.279 -10.422 1.00 82.50 128 PRO A CA 1
ATOM 962 C C . PRO A 1 128 ? 1.216 13.312 -9.672 1.00 82.50 128 PRO A C 1
ATOM 964 O O . PRO A 1 128 ? 0.594 14.368 -9.525 1.00 82.50 128 PRO A O 1
ATOM 967 N N . TRP A 1 129 ? 0.758 12.157 -9.195 1.00 80.12 129 TRP A N 1
ATOM 968 C CA . TRP A 1 129 ? -0.412 12.109 -8.322 1.00 80.12 129 TRP A CA 1
ATOM 969 C C . TRP A 1 129 ? -0.034 12.571 -6.920 1.00 80.12 129 TRP A C 1
ATOM 971 O O . TRP A 1 129 ? 1.013 12.203 -6.391 1.00 80.12 129 TRP A O 1
ATOM 981 N N . VAL A 1 130 ? -0.913 13.356 -6.300 1.00 75.56 130 VAL A N 1
ATOM 982 C CA . VAL A 1 130 ? -0.727 13.783 -4.912 1.00 75.56 130 VAL A CA 1
ATOM 983 C C . VAL A 1 130 ? -0.706 12.549 -4.009 1.00 75.56 130 VAL A C 1
ATOM 985 O O . VAL A 1 130 ? -1.651 11.761 -4.016 1.00 75.56 130 VAL A O 1
ATOM 988 N N . GLY A 1 131 ? 0.365 12.399 -3.228 1.00 74.25 131 GLY A N 1
ATOM 989 C CA . GLY A 1 131 ? 0.533 11.287 -2.288 1.00 74.25 131 GLY A CA 1
ATOM 990 C C . GLY A 1 131 ? 1.110 10.000 -2.887 1.00 74.25 131 GLY A C 1
ATOM 991 O O . GLY A 1 131 ? 1.145 8.993 -2.187 1.00 74.25 131 GLY A O 1
ATOM 992 N N . VAL A 1 132 ? 1.570 10.023 -4.144 1.00 85.75 132 VAL A N 1
ATOM 993 C CA . VAL A 1 132 ? 2.346 8.936 -4.765 1.00 85.75 132 VAL A CA 1
ATOM 994 C C . VAL A 1 132 ? 3.786 9.395 -4.946 1.00 85.75 132 VAL A C 1
ATOM 996 O O . VAL A 1 132 ? 4.022 10.519 -5.389 1.00 85.75 132 VAL A O 1
ATOM 999 N N . TYR A 1 133 ? 4.745 8.522 -4.640 1.00 88.19 133 TYR A N 1
ATOM 1000 C CA . TYR A 1 133 ? 6.167 8.820 -4.808 1.00 88.19 133 TYR A CA 1
ATOM 1001 C C . TYR A 1 133 ? 6.809 7.914 -5.860 1.00 88.19 133 TYR A C 1
ATOM 1003 O O . TYR A 1 133 ? 6.957 6.716 -5.636 1.00 88.19 133 TYR A O 1
ATOM 1011 N N . PHE A 1 134 ? 7.248 8.488 -6.979 1.00 91.75 134 PHE A N 1
ATOM 1012 C CA . PHE A 1 134 ? 8.104 7.799 -7.943 1.00 91.75 134 PHE A CA 1
ATOM 1013 C C . PHE A 1 134 ? 9.467 8.476 -8.007 1.00 91.75 134 PHE A C 1
ATOM 1015 O O . PHE A 1 134 ? 9.544 9.688 -8.192 1.00 91.75 134 PHE A O 1
ATOM 1022 N N . SER A 1 135 ? 10.529 7.689 -7.849 1.00 90.44 135 SER A N 1
ATOM 1023 C CA . SER A 1 135 ? 11.905 8.156 -7.991 1.00 90.44 135 SER A CA 1
ATOM 1024 C C . SER A 1 135 ? 12.218 8.486 -9.450 1.00 90.44 135 SER A C 1
ATOM 1026 O O . SER A 1 135 ? 11.635 7.903 -10.369 1.00 90.44 135 SER A O 1
ATOM 1028 N N . ASP A 1 136 ? 13.190 9.369 -9.676 1.00 89.56 136 ASP A N 1
ATOM 1029 C CA . ASP A 1 136 ? 13.635 9.713 -11.032 1.00 89.56 136 ASP A CA 1
ATOM 1030 C C . ASP A 1 136 ? 14.078 8.468 -11.809 1.00 89.56 136 ASP A C 1
ATOM 1032 O O . ASP A 1 136 ? 13.725 8.310 -12.974 1.00 89.56 136 ASP A O 1
ATOM 1036 N N . GLY A 1 137 ? 14.752 7.527 -11.133 1.00 90.50 137 GLY A N 1
ATOM 1037 C CA . GLY A 1 137 ? 15.124 6.230 -11.702 1.00 90.50 137 GLY A CA 1
ATOM 1038 C C . GLY A 1 137 ? 13.918 5.421 -12.188 1.00 90.50 137 GLY A C 1
ATOM 1039 O O . GLY A 1 137 ? 13.925 4.928 -13.315 1.00 90.50 137 GLY A O 1
ATOM 1040 N N . TYR A 1 138 ? 12.846 5.345 -11.390 1.00 93.81 138 TYR A N 1
ATOM 1041 C CA . TYR A 1 138 ? 11.598 4.692 -11.803 1.00 93.81 138 TYR A CA 1
ATOM 1042 C C . TYR A 1 138 ? 10.982 5.372 -13.028 1.00 93.81 138 TYR A C 1
ATOM 1044 O O . TYR A 1 138 ? 10.440 4.729 -13.923 1.00 93.81 138 TYR A O 1
ATOM 1052 N N . LEU A 1 139 ? 11.096 6.695 -13.095 1.00 93.88 139 LEU A N 1
ATOM 1053 C CA . LEU A 1 139 ? 10.636 7.494 -14.214 1.00 93.88 139 LEU A CA 1
ATOM 1054 C C . LEU A 1 139 ? 11.707 7.646 -15.301 1.00 93.88 139 LEU A C 1
ATOM 1056 O O . LEU A 1 139 ? 11.648 8.637 -16.017 1.00 93.88 139 LEU A O 1
ATOM 1060 N N . THR A 1 140 ? 12.650 6.720 -15.500 1.00 92.62 140 THR A N 1
ATOM 1061 C CA . THR A 1 140 ? 13.620 6.780 -16.622 1.00 92.62 140 THR A CA 1
ATOM 1062 C C . THR A 1 140 ? 13.146 5.978 -17.831 1.00 92.62 140 THR A C 1
ATOM 1064 O O . THR A 1 140 ? 13.007 6.508 -18.937 1.00 92.62 140 THR A O 1
ATOM 1067 N N . ASP A 1 141 ? 12.810 4.711 -17.629 1.00 95.50 141 ASP A N 1
ATOM 1068 C CA . ASP A 1 141 ? 12.347 3.813 -18.679 1.00 95.50 141 ASP A CA 1
ATOM 1069 C C . ASP A 1 141 ? 11.579 2.628 -18.079 1.00 95.50 141 ASP A C 1
ATOM 1071 O O . ASP A 1 141 ? 11.590 2.393 -16.871 1.00 95.50 141 ASP A O 1
ATOM 1075 N N . VAL A 1 142 ? 10.877 1.885 -18.938 1.00 96.12 142 VAL A N 1
ATOM 1076 C CA . VAL A 1 142 ? 10.004 0.784 -18.506 1.00 96.12 142 VAL A CA 1
ATOM 1077 C C . VAL A 1 142 ? 10.797 -0.370 -17.888 1.00 96.12 142 VAL A C 1
ATOM 1079 O O . VAL A 1 142 ? 10.288 -1.000 -16.969 1.00 96.12 142 VAL A O 1
ATOM 1082 N N . GLY A 1 143 ? 12.018 -0.642 -18.353 1.00 96.44 143 GLY A N 1
ATOM 1083 C CA . GLY A 1 143 ? 12.865 -1.702 -17.808 1.00 96.44 143 GLY A CA 1
ATOM 1084 C C . GLY A 1 143 ? 13.306 -1.386 -16.383 1.00 96.44 143 GLY A C 1
ATOM 1085 O O . GLY A 1 143 ? 13.117 -2.213 -15.491 1.00 96.44 143 GLY A O 1
ATOM 1086 N N . THR A 1 144 ? 13.791 -0.164 -16.146 1.00 96.12 144 THR A N 1
ATOM 1087 C CA . THR A 1 144 ? 14.156 0.301 -14.797 1.00 96.12 144 THR A CA 1
ATOM 1088 C C . THR A 1 144 ? 12.943 0.317 -13.862 1.00 96.12 144 THR A C 1
ATOM 1090 O O . THR A 1 144 ? 13.013 -0.181 -12.738 1.00 96.12 144 THR A O 1
ATOM 1093 N N . ALA A 1 145 ? 11.794 0.808 -14.335 1.00 96.75 145 ALA A N 1
ATOM 1094 C CA . ALA A 1 145 ? 10.548 0.768 -13.572 1.00 96.75 145 ALA A CA 1
ATOM 1095 C C . ALA A 1 145 ? 10.113 -0.669 -13.234 1.00 96.75 145 ALA A C 1
ATOM 1097 O O . ALA A 1 145 ? 9.656 -0.926 -12.124 1.00 96.75 145 ALA A O 1
ATOM 1098 N N . MET A 1 146 ? 10.279 -1.613 -14.169 1.00 96.56 146 MET A N 1
ATOM 1099 C CA . MET A 1 146 ? 9.953 -3.025 -13.957 1.00 96.56 146 MET A CA 1
ATOM 1100 C C . MET A 1 146 ? 10.856 -3.671 -12.910 1.00 96.56 146 MET A C 1
ATOM 1102 O O . MET A 1 146 ? 10.361 -4.388 -12.044 1.00 96.56 146 MET A O 1
ATOM 1106 N N . ALA A 1 147 ? 12.160 -3.387 -12.949 1.00 95.81 147 ALA A N 1
ATOM 1107 C CA . ALA A 1 147 ? 13.101 -3.872 -11.946 1.00 95.81 147 ALA A CA 1
ATOM 1108 C C . ALA A 1 147 ? 12.714 -3.389 -10.538 1.00 95.81 147 ALA A C 1
ATOM 1110 O O . ALA A 1 147 ? 12.586 -4.203 -9.627 1.00 95.81 147 ALA A O 1
ATOM 1111 N N . ILE A 1 148 ? 12.408 -2.096 -10.386 1.00 96.75 148 ILE A N 1
ATOM 1112 C CA . ILE A 1 148 ? 11.981 -1.534 -9.098 1.00 96.75 148 ILE A CA 1
ATOM 1113 C C . ILE A 1 148 ? 10.621 -2.098 -8.658 1.00 96.75 148 ILE A C 1
ATOM 1115 O O . ILE A 1 148 ? 10.445 -2.421 -7.486 1.00 96.75 148 ILE A O 1
ATOM 1119 N N . THR A 1 149 ? 9.654 -2.259 -9.570 1.00 97.00 149 THR A N 1
ATOM 1120 C CA . THR A 1 149 ? 8.373 -2.912 -9.247 1.00 97.00 149 THR A CA 1
ATOM 1121 C C . THR A 1 149 ? 8.598 -4.342 -8.740 1.00 97.00 149 THR A C 1
ATOM 1123 O O . THR A 1 149 ? 7.949 -4.744 -7.774 1.00 97.00 149 THR A O 1
ATOM 1126 N N . ARG A 1 150 ? 9.538 -5.098 -9.325 1.00 96.81 150 ARG A N 1
ATOM 1127 C CA . ARG A 1 150 ? 9.901 -6.440 -8.842 1.00 96.81 150 ARG A CA 1
ATOM 1128 C C . ARG A 1 150 ? 10.466 -6.390 -7.422 1.00 96.81 150 ARG A C 1
ATOM 1130 O O . ARG A 1 150 ? 10.031 -7.166 -6.579 1.00 96.81 150 ARG A O 1
ATOM 1137 N N . GLU A 1 151 ? 11.368 -5.454 -7.134 1.00 97.06 151 GLU A N 1
ATOM 1138 C CA . GLU A 1 151 ? 11.901 -5.269 -5.778 1.00 97.06 151 GLU A CA 1
ATOM 1139 C C . GLU A 1 151 ? 10.799 -4.922 -4.767 1.00 97.06 151 GLU A C 1
ATOM 1141 O O . GLU A 1 151 ? 10.776 -5.477 -3.670 1.00 97.06 151 GLU A O 1
ATOM 1146 N N . VAL A 1 152 ? 9.847 -4.053 -5.130 1.00 97.56 152 VAL A N 1
ATOM 1147 C CA . VAL A 1 152 ? 8.677 -3.740 -4.290 1.00 97.56 152 VAL A CA 1
ATOM 1148 C C . VAL A 1 152 ? 7.857 -4.999 -3.997 1.00 97.56 152 VAL A C 1
ATOM 1150 O O . VAL A 1 152 ? 7.512 -5.237 -2.840 1.00 97.56 152 VAL A O 1
ATOM 1153 N N . LEU A 1 153 ? 7.582 -5.825 -5.011 1.00 97.44 153 LEU A N 1
ATOM 1154 C CA . LEU A 1 153 ? 6.842 -7.080 -4.842 1.00 97.44 153 LEU A CA 1
ATOM 1155 C C . LEU A 1 153 ? 7.588 -8.087 -3.956 1.00 97.44 153 LEU A C 1
ATOM 1157 O O . LEU A 1 153 ? 6.955 -8.740 -3.134 1.00 97.44 153 LEU A O 1
ATOM 1161 N N . GLN A 1 154 ? 8.917 -8.161 -4.052 1.00 96.88 154 GLN A N 1
ATOM 1162 C CA . GLN A 1 154 ? 9.738 -8.971 -3.141 1.00 96.88 154 GLN A CA 1
ATOM 1163 C C . GLN A 1 154 ? 9.638 -8.467 -1.695 1.00 96.88 154 GLN A C 1
ATOM 1165 O O . GLN A 1 154 ? 9.508 -9.255 -0.760 1.00 96.88 154 GLN A O 1
ATOM 1170 N N . VAL A 1 155 ? 9.642 -7.143 -1.476 1.00 97.50 155 VAL A N 1
ATOM 1171 C CA . VAL A 1 155 ? 9.400 -6.589 -0.130 1.00 97.50 155 VAL A CA 1
ATOM 1172 C C . VAL A 1 155 ? 8.004 -6.950 0.365 1.00 97.50 155 VAL A C 1
ATOM 1174 O O . VAL A 1 155 ? 7.839 -7.278 1.539 1.00 97.50 155 VAL A O 1
ATOM 1177 N N . TYR A 1 156 ? 6.999 -6.896 -0.507 1.00 97.31 156 TYR A N 1
ATOM 1178 C CA . TYR A 1 156 ? 5.636 -7.274 -0.158 1.00 97.31 156 TYR A CA 1
ATOM 1179 C C . TYR A 1 156 ? 5.541 -8.742 0.253 1.00 97.31 156 TYR A C 1
ATOM 1181 O O . TYR A 1 156 ? 5.043 -9.017 1.346 1.00 97.31 156 TYR A O 1
ATOM 1189 N N . ALA A 1 157 ? 6.091 -9.656 -0.548 1.00 95.50 157 ALA A N 1
ATOM 1190 C CA . ALA A 1 157 ? 6.126 -11.084 -0.247 1.00 95.50 157 ALA A CA 1
ATOM 1191 C C . ALA A 1 157 ? 6.806 -11.362 1.105 1.00 95.50 157 ALA A C 1
ATOM 1193 O O . ALA A 1 157 ? 6.193 -11.952 1.996 1.00 95.50 157 ALA A O 1
ATOM 1194 N N . ALA A 1 158 ? 8.003 -10.807 1.327 1.00 94.25 158 ALA A N 1
ATOM 1195 C CA . ALA A 1 158 ? 8.756 -10.964 2.575 1.00 94.25 158 ALA A CA 1
ATOM 1196 C C . ALA A 1 158 ? 8.043 -10.403 3.824 1.00 94.25 158 ALA A C 1
ATOM 1198 O O . ALA A 1 158 ? 8.407 -10.721 4.958 1.00 94.25 158 ALA A O 1
ATOM 1199 N N . HIS A 1 159 ? 7.043 -9.534 3.651 1.00 93.94 159 HIS A N 1
ATOM 1200 C CA . HIS A 1 159 ? 6.292 -8.923 4.747 1.00 93.94 159 HIS A CA 1
ATOM 1201 C C . HIS A 1 159 ? 4.823 -9.362 4.819 1.00 93.94 159 HIS A C 1
ATOM 1203 O O . HIS A 1 159 ? 4.102 -8.816 5.655 1.00 93.94 159 HIS A O 1
ATOM 1209 N N . GLY A 1 160 ? 4.389 -10.331 4.004 1.00 94.06 160 GLY A N 1
ATOM 1210 C CA . GLY A 1 160 ? 2.997 -10.795 3.977 1.00 94.06 160 GLY A CA 1
ATOM 1211 C C . GLY A 1 160 ? 2.013 -9.746 3.448 1.00 94.06 160 GLY A C 1
ATOM 1212 O O . GLY A 1 160 ? 0.853 -9.719 3.849 1.00 94.06 160 GLY A O 1
ATOM 1213 N N . VAL A 1 161 ? 2.475 -8.838 2.586 1.00 96.75 161 VAL A N 1
ATOM 1214 C CA . VAL A 1 161 ? 1.638 -7.807 1.963 1.00 96.75 161 VAL A CA 1
ATOM 1215 C C . VAL A 1 161 ? 1.008 -8.372 0.695 1.00 96.75 161 VAL A C 1
ATOM 1217 O O . VAL A 1 161 ? 1.705 -8.836 -0.204 1.00 96.75 161 VAL A O 1
ATOM 1220 N N . THR A 1 162 ? -0.315 -8.271 0.588 1.00 96.62 162 THR A N 1
ATOM 1221 C CA . THR A 1 162 ? -1.047 -8.641 -0.626 1.00 96.62 162 THR A CA 1
ATOM 1222 C C . THR A 1 162 ? -0.959 -7.508 -1.656 1.00 96.62 162 THR A C 1
ATOM 1224 O O . THR A 1 162 ? -1.431 -6.399 -1.381 1.00 96.62 162 THR A O 1
ATOM 1227 N N . PRO A 1 163 ? -0.377 -7.735 -2.847 1.00 96.44 163 PRO A N 1
ATOM 1228 C CA . PRO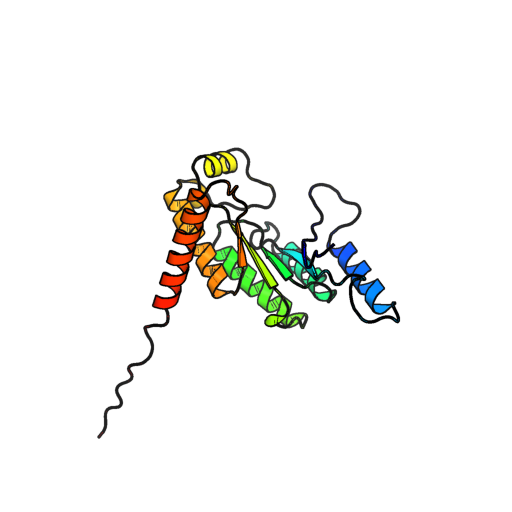 A 1 163 ? -0.324 -6.711 -3.881 1.00 96.44 163 PRO A CA 1
ATOM 1229 C C . PRO A 1 163 ? -1.718 -6.431 -4.455 1.00 96.44 163 PRO A C 1
ATOM 1231 O O . PRO A 1 163 ? -2.489 -7.344 -4.746 1.00 96.44 163 PRO A O 1
ATOM 1234 N N . LEU A 1 164 ? -2.016 -5.151 -4.666 1.00 94.62 164 LEU A N 1
ATOM 1235 C CA . LEU A 1 164 ? -3.216 -4.667 -5.336 1.00 94.62 164 LEU A CA 1
ATOM 1236 C C . LEU A 1 164 ? -2.827 -3.948 -6.621 1.00 94.62 164 LEU A C 1
ATOM 1238 O O . LEU A 1 164 ? -2.181 -2.901 -6.594 1.00 94.62 164 LEU A O 1
ATOM 1242 N N . TRP A 1 165 ? -3.230 -4.510 -7.754 1.00 94.25 165 TRP A N 1
ATOM 1243 C CA . TRP A 1 165 ? -2.928 -3.948 -9.063 1.00 94.25 165 TRP A CA 1
ATOM 1244 C C . TRP A 1 165 ? -3.890 -2.806 -9.397 1.00 94.25 165 TRP A C 1
ATOM 1246 O O . TRP A 1 165 ? -5.063 -3.024 -9.678 1.00 94.25 165 TRP A O 1
ATOM 1256 N N . GLU A 1 166 ? -3.366 -1.583 -9.399 1.00 91.88 166 GLU A N 1
ATOM 1257 C CA . GLU A 1 166 ? -4.101 -0.348 -9.721 1.00 91.88 166 GLU A CA 1
ATOM 1258 C C . GLU A 1 166 ? -4.089 -0.045 -11.233 1.00 91.88 166 GLU A C 1
ATOM 1260 O O . GLU A 1 166 ? -4.711 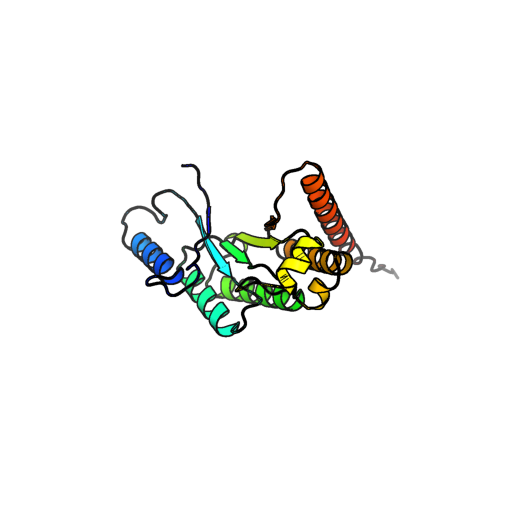0.906 -11.718 1.00 91.88 166 GLU A O 1
ATOM 1265 N N . SER A 1 167 ? -3.329 -0.828 -12.004 1.00 91.62 167 SER A N 1
ATOM 1266 C CA . SER A 1 167 ? -3.326 -0.733 -13.459 1.00 91.62 167 SER A CA 1
ATOM 1267 C C . SER A 1 167 ? -4.643 -1.255 -14.013 1.00 91.62 167 SER A C 1
ATOM 1269 O O . SER A 1 167 ? -5.227 -2.203 -13.498 1.00 91.62 167 SER A O 1
ATOM 1271 N N . ARG A 1 168 ? -5.100 -0.661 -15.116 1.00 90.12 168 ARG A N 1
ATOM 1272 C CA . ARG A 1 168 ? -6.221 -1.214 -15.874 1.00 90.12 168 ARG A CA 1
ATOM 1273 C C . ARG A 1 168 ? -5.816 -2.585 -16.424 1.00 90.12 168 ARG A C 1
ATOM 1275 O O . ARG A 1 168 ? -4.816 -2.674 -17.128 1.00 90.12 168 ARG A O 1
ATOM 1282 N N . ILE A 1 169 ? -6.609 -3.604 -16.107 1.00 89.19 169 ILE A N 1
ATOM 1283 C CA . ILE A 1 169 ? -6.467 -4.981 -16.588 1.00 89.19 169 ILE A CA 1
ATOM 1284 C C . ILE A 1 169 ? -7.739 -5.273 -17.375 1.00 89.19 169 ILE A C 1
ATOM 1286 O O . ILE A 1 169 ? -8.811 -5.401 -16.784 1.00 89.19 169 ILE A O 1
ATOM 1290 N N . ASP A 1 170 ? -7.650 -5.290 -18.703 1.00 92.19 170 ASP A N 1
ATOM 1291 C CA . ASP A 1 170 ? -8.818 -5.508 -19.565 1.00 92.19 170 ASP A CA 1
ATOM 1292 C C . ASP A 1 170 ? -8.635 -6.623 -20.596 1.00 92.19 170 ASP A C 1
ATOM 1294 O O . ASP A 1 170 ? -9.608 -7.040 -21.228 1.00 92.19 170 ASP A O 1
ATOM 1298 N N . LYS A 1 171 ? -7.418 -7.157 -20.733 1.00 93.88 171 LYS A N 1
ATOM 1299 C CA . LYS A 1 171 ? -7.093 -8.246 -21.657 1.00 93.88 171 LYS A CA 1
ATOM 1300 C C . LYS A 1 171 ? -6.433 -9.409 -20.934 1.00 93.88 171 LYS A C 1
ATOM 1302 O O . LYS A 1 171 ? -5.712 -9.237 -19.956 1.00 93.88 171 LYS A O 1
ATOM 1307 N N . ALA A 1 172 ? -6.577 -10.604 -21.507 1.00 94.81 172 ALA A N 1
ATOM 1308 C CA . ALA A 1 172 ? -5.869 -11.798 -21.041 1.00 94.81 172 ALA A CA 1
ATOM 1309 C C . ALA A 1 172 ? -4.339 -11.608 -21.015 1.00 94.81 172 ALA A C 1
ATOM 1311 O O . ALA A 1 172 ? -3.664 -12.153 -20.149 1.00 94.81 172 ALA A O 1
ATOM 1312 N N . ALA A 1 173 ? -3.796 -10.793 -21.926 1.00 92.88 173 ALA A N 1
ATOM 1313 C CA . ALA A 1 173 ? -2.377 -10.450 -21.943 1.00 92.88 173 ALA A CA 1
ATOM 1314 C C . ALA A 1 173 ? -1.933 -9.660 -20.697 1.00 92.88 173 ALA A C 1
ATOM 1316 O O . ALA A 1 173 ? -0.824 -9.874 -20.219 1.00 92.88 173 ALA A O 1
ATOM 1317 N N . ASP A 1 174 ? -2.792 -8.794 -20.145 1.00 91.88 174 ASP A N 1
ATOM 1318 C CA . ASP A 1 174 ? -2.481 -8.037 -18.926 1.00 91.88 174 ASP A CA 1
ATOM 1319 C C . ASP A 1 174 ? -2.397 -8.982 -17.721 1.00 91.88 174 ASP A C 1
ATOM 1321 O O . ASP A 1 174 ? -1.473 -8.895 -16.914 1.00 91.88 174 ASP A O 1
ATOM 1325 N N . VAL A 1 175 ? -3.336 -9.933 -17.644 1.00 93.94 175 VAL A N 1
ATOM 1326 C CA . VAL A 1 175 ? -3.346 -10.984 -16.618 1.00 93.94 175 VAL A CA 1
ATOM 1327 C C . VAL A 1 175 ? -2.096 -11.854 -16.732 1.00 93.94 175 VAL A C 1
ATOM 1329 O O . VAL A 1 175 ? -1.426 -12.087 -15.732 1.00 93.94 175 VAL A O 1
ATOM 1332 N N . ALA A 1 176 ? -1.740 -12.284 -17.946 1.00 94.94 176 ALA A N 1
ATOM 1333 C CA . ALA A 1 176 ? -0.543 -13.088 -18.183 1.00 94.94 176 ALA A CA 1
ATOM 1334 C C . ALA A 1 176 ? 0.745 -12.343 -17.797 1.00 94.94 176 ALA A C 1
ATOM 1336 O O . ALA A 1 176 ? 1.642 -12.942 -17.211 1.00 94.94 176 ALA A O 1
ATOM 1337 N N . ALA A 1 177 ? 0.831 -11.038 -18.076 1.00 92.62 177 ALA A N 1
ATOM 1338 C CA . ALA A 1 177 ? 1.982 -10.221 -17.697 1.00 92.62 177 ALA A CA 1
ATOM 1339 C C . ALA A 1 177 ? 2.118 -10.081 -16.173 1.00 92.62 177 ALA A C 1
ATOM 1341 O O . ALA A 1 177 ? 3.223 -10.177 -15.642 1.00 92.62 177 ALA A O 1
ATOM 1342 N N . ILE A 1 178 ? 1.001 -9.882 -15.466 1.00 94.38 178 ILE A N 1
ATOM 1343 C CA . ILE A 1 178 ? 0.984 -9.863 -13.999 1.00 94.38 178 ILE A CA 1
ATOM 1344 C C . ILE A 1 178 ? 1.394 -11.225 -13.443 1.00 94.38 178 ILE A C 1
ATOM 1346 O O . ILE A 1 178 ? 2.248 -11.277 -12.563 1.00 94.38 178 ILE A O 1
ATOM 1350 N N . GLN A 1 179 ? 0.825 -12.313 -13.967 1.00 94.06 179 GLN A N 1
ATOM 1351 C CA . GLN A 1 179 ? 1.143 -13.664 -13.512 1.00 94.06 179 GLN A CA 1
ATOM 1352 C C . GLN A 1 179 ? 2.632 -13.972 -13.690 1.00 94.06 179 GLN A C 1
ATOM 1354 O O . GLN A 1 179 ? 3.277 -14.372 -12.730 1.00 94.06 179 GLN A O 1
ATOM 1359 N N . ALA A 1 180 ? 3.198 -13.691 -14.868 1.00 94.31 180 ALA A N 1
ATOM 1360 C CA . ALA A 1 180 ? 4.619 -13.905 -15.133 1.00 94.31 180 ALA A CA 1
ATOM 1361 C C . ALA A 1 180 ? 5.514 -13.136 -14.146 1.00 94.31 180 ALA A C 1
ATOM 1363 O O . ALA A 1 180 ? 6.462 -13.694 -13.601 1.00 94.31 180 ALA A O 1
ATOM 1364 N N . LEU A 1 181 ? 5.184 -11.873 -13.857 1.00 94.25 181 LEU A N 1
ATOM 1365 C CA . LEU A 1 181 ? 5.928 -11.073 -12.884 1.00 94.25 181 LEU A CA 1
ATOM 1366 C C . LEU A 1 181 ? 5.807 -11.629 -11.454 1.00 94.25 181 LEU A C 1
ATOM 1368 O O . LEU A 1 181 ? 6.789 -11.635 -10.715 1.00 94.25 181 LEU A O 1
ATOM 1372 N N . MET A 1 182 ? 4.625 -12.105 -11.059 1.00 93.38 182 MET A N 1
ATOM 1373 C CA . MET A 1 182 ? 4.416 -12.738 -9.753 1.00 93.38 182 MET A CA 1
ATOM 1374 C C . MET A 1 182 ? 5.183 -14.064 -9.631 1.00 93.38 182 MET A C 1
ATOM 1376 O O . MET A 1 182 ? 5.789 -14.318 -8.591 1.00 93.38 182 MET A O 1
ATOM 1380 N N . ASP A 1 183 ? 5.220 -14.871 -10.694 1.00 93.44 183 ASP A N 1
ATOM 1381 C CA . ASP A 1 183 ? 5.953 -16.143 -10.739 1.00 93.44 183 ASP A CA 1
ATOM 1382 C C . ASP A 1 183 ? 7.473 -15.927 -10.639 1.00 93.44 183 ASP A C 1
ATOM 1384 O O . ASP A 1 183 ? 8.172 -16.668 -9.941 1.00 93.44 183 ASP A O 1
ATOM 1388 N N . GLU A 1 184 ? 7.995 -14.881 -11.288 1.00 91.62 184 GLU A N 1
ATOM 1389 C CA . GLU A 1 184 ? 9.398 -14.469 -11.160 1.00 91.62 184 GLU A CA 1
ATOM 1390 C C . GLU A 1 184 ? 9.756 -14.091 -9.717 1.00 91.62 184 GLU A C 1
ATOM 1392 O O . GLU A 1 184 ? 10.808 -14.492 -9.216 1.00 91.62 184 GLU A O 1
ATOM 1397 N N . VAL A 1 185 ? 8.889 -13.328 -9.041 1.00 91.62 185 VAL A N 1
ATOM 1398 C CA . VAL A 1 185 ? 9.090 -12.925 -7.640 1.00 91.62 185 VAL A CA 1
ATOM 1399 C C . VAL A 1 185 ? 9.087 -14.150 -6.725 1.00 91.62 185 VAL A C 1
ATOM 1401 O O . VAL A 1 185 ? 10.015 -14.315 -5.936 1.00 91.62 185 VAL A O 1
ATOM 1404 N N . ALA A 1 186 ? 8.116 -15.053 -6.890 1.00 88.44 186 ALA A N 1
ATOM 1405 C CA . ALA A 1 186 ? 8.030 -16.283 -6.102 1.00 88.44 186 ALA A CA 1
ATOM 1406 C C . ALA A 1 186 ? 9.257 -17.196 -6.296 1.00 88.44 186 ALA A C 1
ATOM 1408 O O . ALA A 1 186 ? 9.758 -17.792 -5.342 1.00 88.44 186 ALA A O 1
ATOM 1409 N N . SER A 1 187 ? 9.774 -17.277 -7.525 1.00 85.31 187 SER A N 1
ATOM 1410 C CA . SER A 1 187 ? 10.965 -18.073 -7.846 1.00 85.31 187 SER A CA 1
ATOM 1411 C C . SER A 1 187 ? 12.248 -17.487 -7.242 1.00 85.31 187 SER A C 1
ATOM 1413 O O . SER A 1 187 ? 13.162 -18.234 -6.896 1.00 85.31 187 SER A O 1
ATOM 1415 N N . ALA A 1 188 ? 12.327 -16.160 -7.107 1.00 76.94 188 ALA A N 1
ATOM 1416 C CA . ALA A 1 188 ? 13.469 -15.481 -6.500 1.00 76.94 188 ALA A CA 1
ATOM 1417 C C . ALA A 1 188 ? 13.510 -15.652 -4.971 1.00 76.94 188 ALA A C 1
ATOM 1419 O O . ALA A 1 188 ? 14.593 -15.839 -4.417 1.00 76.94 188 ALA A O 1
ATOM 1420 N N . ASP A 1 189 ? 12.352 -15.649 -4.304 1.00 65.12 189 ASP A N 1
ATOM 1421 C CA . ASP A 1 189 ? 12.264 -15.846 -2.851 1.00 65.12 189 ASP A CA 1
ATOM 1422 C C . ASP A 1 189 ? 12.646 -17.282 -2.445 1.00 65.12 189 ASP A C 1
ATOM 1424 O O . ASP A 1 189 ? 13.390 -17.478 -1.486 1.00 65.12 189 ASP A O 1
ATOM 1428 N N . GLY A 1 190 ? 12.249 -18.296 -3.226 1.00 57.19 190 GLY A N 1
ATOM 1429 C CA . GLY A 1 190 ? 12.618 -19.697 -2.968 1.00 57.19 190 GLY A CA 1
ATOM 1430 C C . GLY A 1 190 ? 14.112 -20.018 -3.144 1.00 57.19 190 GLY A C 1
ATOM 1431 O O . GLY A 1 190 ? 14.597 -21.013 -2.609 1.00 57.19 190 GLY A O 1
ATOM 1432 N N . ALA A 1 191 ? 14.863 -19.182 -3.869 1.00 53.00 191 ALA A N 1
ATOM 1433 C CA . ALA A 1 191 ? 16.306 -19.349 -4.048 1.00 53.00 191 ALA A CA 1
ATOM 1434 C C . ALA A 1 191 ? 17.131 -18.804 -2.863 1.00 53.00 191 ALA A C 1
ATOM 1436 O O . ALA A 1 191 ? 18.272 -19.230 -2.671 1.00 53.00 191 ALA A O 1
ATOM 1437 N N . ALA A 1 192 ? 16.572 -17.891 -2.059 1.00 49.69 192 ALA A N 1
ATOM 1438 C CA . ALA A 1 192 ? 17.262 -17.277 -0.921 1.00 49.69 192 ALA A CA 1
ATOM 1439 C C . ALA A 1 192 ? 17.339 -18.192 0.321 1.00 49.69 192 ALA A C 1
ATOM 1441 O O . ALA A 1 192 ? 18.254 -18.041 1.130 1.00 49.69 192 ALA A O 1
ATOM 1442 N N . ASP A 1 193 ? 16.455 -19.189 0.431 1.00 46.00 193 ASP A N 1
ATOM 1443 C CA . ASP A 1 193 ? 16.410 -20.141 1.556 1.00 46.00 193 ASP A CA 1
ATOM 1444 C C . ASP A 1 193 ? 17.347 -21.363 1.385 1.00 46.00 193 ASP A C 1
ATOM 1446 O O . ASP A 1 193 ? 17.418 -22.235 2.251 1.00 46.00 193 ASP A O 1
ATOM 1450 N N . GLY A 1 194 ? 18.107 -21.445 0.282 1.00 40.72 194 GLY A N 1
ATOM 1451 C CA . GLY A 1 194 ? 18.919 -22.618 -0.085 1.00 40.72 194 GLY A CA 1
ATOM 1452 C C . GLY A 1 194 ? 20.367 -22.662 0.429 1.00 40.72 194 GLY A C 1
ATOM 1453 O O . GLY A 1 194 ? 21.056 -23.660 0.216 1.00 40.72 194 GLY A O 1
ATOM 1454 N N . THR A 1 195 ? 20.873 -21.622 1.096 1.00 39.31 195 THR A N 1
ATOM 1455 C CA . THR A 1 195 ? 22.276 -21.566 1.559 1.00 39.31 195 THR A CA 1
ATOM 1456 C C . THR A 1 195 ? 22.369 -21.552 3.079 1.00 39.31 195 THR A C 1
ATOM 1458 O O . THR A 1 195 ? 22.585 -20.503 3.682 1.00 39.31 195 THR A O 1
ATOM 1461 N N . GLY A 1 196 ? 22.218 -22.713 3.725 1.00 39.78 196 GLY A N 1
ATOM 1462 C CA . GLY A 1 196 ? 22.270 -22.733 5.186 1.00 39.78 196 GLY A CA 1
ATOM 1463 C C . GLY A 1 196 ? 22.203 -24.078 5.898 1.00 39.78 196 GLY A C 1
ATOM 1464 O O . GLY A 1 196 ? 21.546 -24.137 6.924 1.00 39.78 196 GLY A O 1
ATOM 1465 N N . SER A 1 197 ? 22.893 -25.129 5.442 1.00 36.75 197 SER A N 1
ATOM 1466 C CA . SER A 1 197 ? 23.321 -26.217 6.346 1.00 36.75 197 SER A CA 1
ATOM 1467 C C . SER A 1 197 ? 24.231 -27.223 5.645 1.00 36.75 197 SER A C 1
ATOM 1469 O O . SER A 1 197 ? 23.756 -28.202 5.079 1.00 36.75 197 SER A O 1
ATOM 1471 N N . ASP A 1 198 ? 25.544 -27.024 5.740 1.00 37.56 198 ASP A N 1
ATOM 1472 C CA . ASP A 1 198 ? 26.493 -28.131 5.590 1.00 37.56 198 ASP A CA 1
ATOM 1473 C C . ASP A 1 198 ? 27.681 -27.932 6.545 1.00 37.56 198 ASP A C 1
ATOM 1475 O O . ASP A 1 198 ? 28.827 -27.695 6.164 1.00 37.56 198 ASP A O 1
ATOM 1479 N N . VAL A 1 199 ? 27.391 -27.970 7.852 1.00 41.56 199 VAL A N 1
ATOM 1480 C CA . VAL A 1 199 ? 28.433 -28.117 8.874 1.00 41.56 199 VAL A CA 1
ATOM 1481 C C . VAL A 1 199 ? 28.775 -29.599 8.957 1.00 41.56 199 VAL A C 1
ATOM 1483 O O . VAL A 1 199 ? 28.133 -30.383 9.659 1.00 41.56 199 VAL A O 1
ATOM 1486 N N . LYS A 1 200 ? 29.821 -29.974 8.217 1.00 36.72 200 LYS A N 1
ATOM 1487 C CA . LYS A 1 200 ? 30.504 -31.263 8.329 1.00 36.72 200 LYS A CA 1
ATOM 1488 C C . LYS A 1 200 ? 30.870 -31.544 9.787 1.00 36.72 200 LYS A C 1
ATOM 1490 O O . LYS A 1 200 ? 31.795 -30.966 10.351 1.00 36.72 200 LYS A O 1
ATOM 1495 N N . ARG A 1 201 ? 30.165 -32.508 10.379 1.00 41.12 201 ARG A N 1
ATOM 1496 C CA . ARG A 1 201 ? 30.568 -33.223 11.593 1.00 41.12 201 ARG A CA 1
ATOM 1497 C C . ARG A 1 201 ? 31.792 -34.074 11.254 1.00 41.12 201 ARG A C 1
ATOM 1499 O O . ARG A 1 201 ? 31.653 -35.157 10.687 1.00 41.12 201 ARG A O 1
ATOM 1506 N N . GLN A 1 202 ? 32.988 -33.606 11.595 1.00 41.59 202 GLN A N 1
ATOM 1507 C CA . GLN A 1 202 ? 34.196 -34.419 11.478 1.00 41.59 202 GLN A CA 1
ATOM 1508 C C . GLN A 1 202 ? 34.472 -35.110 12.817 1.00 41.59 202 GLN A C 1
ATOM 1510 O O . GLN A 1 202 ? 34.794 -34.482 13.820 1.00 41.59 202 GLN A O 1
ATOM 1515 N N . LYS A 1 203 ? 34.265 -36.431 12.816 1.00 40.22 203 LYS A N 1
ATOM 1516 C CA . LYS A 1 203 ? 34.711 -37.367 13.850 1.00 40.22 203 LYS A CA 1
ATOM 1517 C C . LYS A 1 203 ? 36.237 -37.488 13.788 1.00 40.22 203 LYS A C 1
ATOM 1519 O O . LYS A 1 203 ? 36.738 -37.886 12.736 1.00 40.22 203 LYS A O 1
ATOM 1524 N N . ARG A 1 204 ? 36.922 -37.277 14.910 1.00 44.09 204 ARG A N 1
ATOM 1525 C CA . ARG A 1 204 ? 37.749 -38.256 15.648 1.00 44.09 204 ARG A CA 1
ATOM 1526 C C . ARG A 1 204 ? 38.648 -37.539 16.641 1.00 44.09 204 ARG A C 1
ATOM 1528 O O . ARG A 1 204 ? 39.255 -36.528 16.241 1.00 44.09 204 ARG A O 1
#

Sequence (204 aa):
MGIEKALLVTGSGQRKIDSLAVLQEVARRQRTSAAAPGPSGGVALHVAYSPYAQDLAAELLRLRAKLRTGVVGGVWLQLGSDVAALRRGLAELKRIAHEEGVGAEQLELYGSVLMPSKQLLARFRFRPWVGVYFSDGYLTDVGTAMAITREVLQVYAAHGVTPLWESRIDKAADVAAIQALMDEVASADGAADGTGSDVKRQKR

Solvent-accessible surface area (backbone atoms only — not comparable to full-atom values): 11933 Å² total; per-residue (Å²): 132,94,61,56,70,43,82,46,70,56,67,86,78,95,61,98,63,45,44,56,60,53,45,49,52,52,41,49,50,39,71,74,42,95,59,76,84,56,58,96,76,68,47,39,34,22,34,74,44,54,53,73,42,92,57,44,67,62,49,51,54,50,49,48,59,42,50,64,43,73,60,54,41,25,42,36,36,52,40,65,57,56,57,68,43,44,53,52,34,52,52,50,50,54,51,48,35,51,75,61,70,45,52,80,92,54,50,47,39,33,31,48,40,67,77,67,37,71,69,55,41,53,45,46,74,75,57,63,57,91,85,50,43,74,44,69,64,47,59,69,44,50,68,52,23,43,53,48,50,47,52,45,51,45,54,26,58,80,66,66,32,46,80,39,74,74,46,92,71,89,48,73,66,50,52,49,53,52,48,53,54,50,51,52,43,56,56,55,58,65,59,70,75,70,81,81,86,83,83,80,83,80,88,130

Nearest PDB structures (foldseek):
  3ijd-assembly2_A  TM=6.681E-01  e=8.461E-04  Acetivibrio thermocellus ATCC 27405
  3ijd-assembly2_B-2  TM=5.987E-01  e=8.972E-04  Acetivibrio thermocellus ATCC 27405
  2qez-assembly2_F  TM=4.870E-01  e=1.868E-01  Listeria monocytogenes serotype 4b str. F2365
  2qez-assembly2_A  TM=3.989E-01  e=1.314E-01  Listeria monocytogenes serotype 4b str. F2365
  2qez-assembly3_E  TM=3.647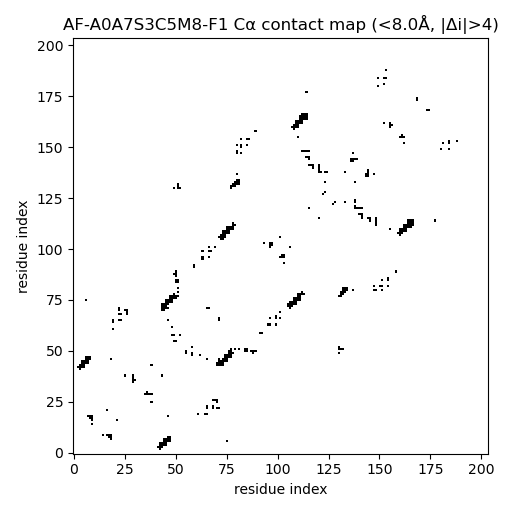E-01  e=1.295E+00  Listeria monocytogenes serotype 4b str. F2365

Foldseek 3Di:
DPAAEDEAAQDDDDHPDGSLNVLLVLLVVQVPDPDHRDDPPNHQYEYEAELPDPPNVVRLVSLLSNVLSVRHQEYEYEAEQPLVSVLVRLVSNVVSCVVSVNDLVRYAAAYEAEQDDPVVLVCCVVPNDPRYYYDVQCSPDNVSVLVSSLSNVLSCVVSVYHYDYPYDDDDPVSVVVVVVSNVVSVVVVVVVPPPDDDPDPDDD